Protein AF-A0A964J724-F1 (afdb_monomer_lite)

Foldseek 3Di:
DDDDDDDDDPPDPDPPDDPFQADEQEAAADPFDWDFDDVVLLVVQLVQLVVQCPDDQDPDDPPPPLPPQDPLLVVVQVVQCQRRQAPLQQPCRSNLPDHNNLVVQVCVVDPPQDSVNLSVVVSVQQDRIAGPNGYRNRDPRHGSDDLSNHDPSSNNDDGPRSVVVRVVVPSQGWHKYWYHDDPSTDIDDTRHPPPDDPDDD

Radius of gyration: 20.87 Å; chains: 1; bounding box: 51×65×53 Å

Secondary structure (DSSP, 8-state):
-PPPPP------------S--PEEEEE----PPEEEPPHHHHHHHHHHHHHHHHSPPPP-PPP-------HHHHHHHHHHHHHHT-GGGGG-TTTTT--HHHHHHHHHHSTT--HHHHHHHHHTTS-SEEETTS-TTEETTEE-S-GGGS-HHHHT---HHHHHHHHHT--SS-EEEEESSGGG-EEPPPB-TT---S---

Sequence (201 aa):
MKPRPRRLLPIANNARYGDDDSQPLIVPRNDRALTPITPDRVRRLRKHLIEALRAPRPPQTPERNAALLPDFVAHVAQTACTLCQGWCCKGGGEHAYLDEGTLARLRRAMPGLQARAILRLYLDRVPENGAKGSCIFHGGQGCRLDPSQRSDVCNSYFCGGLGTYITRGDATRPVTIFAGEGPKLRVSPALRPGTRGPHAP

pLDDT: mean 83.71, std 19.43, range [29.89, 98.56]

Structure (mmCIF, N/CA/C/O backbone):
data_AF-A0A964J724-F1
#
_entry.id   AF-A0A964J724-F1
#
loop_
_atom_site.group_PDB
_atom_site.id
_atom_site.type_symbol
_atom_site.label_atom_id
_atom_site.label_alt_id
_atom_site.label_comp_id
_atom_site.label_asym_id
_atom_site.label_entity_id
_atom_site.label_seq_id
_atom_site.pdbx_PDB_ins_code
_atom_site.Cartn_x
_atom_site.Cartn_y
_atom_site.Cartn_z
_atom_site.occupancy
_atom_site.B_iso_or_equiv
_atom_site.auth_seq_id
_atom_site.auth_comp_id
_atom_site.auth_asym_id
_atom_site.auth_atom_id
_atom_site.pdbx_PDB_model_num
ATOM 1 N N . MET A 1 1 ? 23.734 39.856 -34.673 1.00 42.75 1 MET A N 1
ATOM 2 C CA . MET A 1 1 ? 24.199 38.570 -34.101 1.00 42.75 1 MET A CA 1
ATOM 3 C C . MET A 1 1 ? 23.034 37.866 -33.416 1.00 42.75 1 MET A C 1
ATOM 5 O O . MET A 1 1 ? 22.543 38.377 -32.422 1.00 42.75 1 MET A O 1
ATOM 9 N N . LYS A 1 2 ? 22.548 36.744 -33.965 1.00 33.75 2 LYS A N 1
ATOM 10 C CA . LYS A 1 2 ? 21.544 35.869 -33.326 1.00 33.75 2 LYS A CA 1
ATOM 11 C C . LYS A 1 2 ? 22.267 34.634 -32.763 1.00 33.75 2 LYS A C 1
ATOM 13 O O . LYS A 1 2 ? 23.090 34.076 -33.493 1.00 33.75 2 LYS A O 1
ATOM 18 N N . PRO A 1 3 ? 22.017 34.202 -31.514 1.00 35.66 3 PRO A N 1
ATOM 19 C CA . PRO A 1 3 ? 22.686 33.033 -30.956 1.00 35.66 3 PRO A CA 1
ATOM 20 C C . PRO A 1 3 ? 22.123 31.750 -31.585 1.00 35.66 3 PRO A C 1
ATOM 22 O O . PRO A 1 3 ? 20.914 31.603 -31.760 1.00 35.66 3 PRO A O 1
ATOM 25 N N . ARG A 1 4 ? 23.012 30.823 -31.958 1.00 38.03 4 ARG A N 1
ATOM 26 C CA . ARG A 1 4 ? 22.649 29.496 -32.478 1.00 38.03 4 ARG A CA 1
ATOM 27 C C . ARG A 1 4 ? 22.094 28.617 -31.345 1.00 38.03 4 ARG A C 1
ATOM 29 O O . ARG A 1 4 ? 22.664 28.637 -30.253 1.00 38.03 4 ARG A O 1
ATOM 36 N N . PRO A 1 5 ? 21.052 27.801 -31.581 1.00 37.72 5 PRO A N 1
ATOM 37 C CA . PRO A 1 5 ? 20.575 26.851 -30.583 1.00 37.72 5 PRO A CA 1
ATOM 38 C C . PRO A 1 5 ? 21.604 25.731 -30.364 1.00 37.72 5 PRO A C 1
ATOM 40 O O . PRO A 1 5 ? 22.110 25.129 -31.315 1.00 37.72 5 PRO A O 1
ATOM 43 N N . ARG A 1 6 ? 21.912 25.451 -29.091 1.00 41.69 6 ARG A N 1
ATOM 44 C CA . ARG A 1 6 ? 22.702 24.288 -28.660 1.00 41.69 6 ARG A CA 1
ATOM 45 C C . ARG A 1 6 ? 21.980 23.009 -29.095 1.00 41.69 6 ARG A C 1
ATOM 47 O O . ARG A 1 6 ? 20.863 22.755 -28.654 1.00 41.69 6 ARG A O 1
ATOM 54 N N . ARG A 1 7 ? 22.633 22.192 -29.929 1.00 34.88 7 ARG A N 1
ATOM 55 C CA . ARG A 1 7 ? 22.229 20.800 -30.168 1.00 34.88 7 ARG A CA 1
ATOM 56 C C . ARG A 1 7 ? 22.242 20.058 -28.830 1.00 34.88 7 ARG A C 1
ATOM 58 O O . ARG A 1 7 ? 23.300 19.902 -28.226 1.00 34.88 7 ARG A O 1
ATOM 65 N N . LEU A 1 8 ? 21.070 19.618 -28.383 1.00 36.16 8 LEU A N 1
ATOM 66 C CA . LEU A 1 8 ? 20.936 18.591 -27.355 1.00 36.16 8 LEU A CA 1
ATOM 67 C C . LEU A 1 8 ? 21.500 17.291 -27.938 1.00 36.16 8 LEU A C 1
ATOM 69 O O . LEU A 1 8 ? 20.996 16.782 -28.937 1.00 36.16 8 LEU A O 1
ATOM 73 N N . LEU A 1 9 ? 22.589 16.801 -27.350 1.00 32.72 9 LEU A N 1
ATOM 74 C CA . LEU A 1 9 ? 23.102 15.461 -27.613 1.00 32.72 9 LEU A CA 1
ATOM 75 C C . LEU A 1 9 ? 22.103 14.439 -27.044 1.00 32.72 9 LEU A C 1
ATOM 77 O O . LEU A 1 9 ? 21.597 14.656 -25.939 1.00 32.72 9 LEU A O 1
ATOM 81 N N . PRO A 1 10 ? 21.811 13.333 -27.750 1.00 35.41 10 PRO A N 1
ATOM 82 C CA . PRO A 1 10 ? 21.026 12.252 -27.177 1.00 35.41 10 PRO A CA 1
ATOM 83 C C . PRO A 1 10 ? 21.812 11.645 -26.011 1.00 35.41 10 PRO A C 1
ATOM 85 O O . PRO A 1 10 ? 22.973 11.262 -26.160 1.00 35.41 10 PRO A O 1
ATOM 88 N N . ILE A 1 11 ? 21.184 11.591 -24.836 1.00 40.72 11 ILE A N 1
ATOM 89 C CA . ILE A 1 11 ? 21.723 10.905 -23.663 1.00 40.72 11 ILE A CA 1
ATOM 90 C C . ILE A 1 11 ? 21.798 9.422 -24.032 1.00 40.72 11 ILE A C 1
ATOM 92 O O . ILE A 1 11 ? 20.776 8.750 -24.167 1.00 40.72 11 ILE A O 1
ATOM 96 N N . ALA A 1 12 ? 23.013 8.938 -24.275 1.00 36.12 12 ALA A N 1
ATOM 97 C CA . ALA A 1 12 ? 23.279 7.549 -24.593 1.00 36.12 12 ALA A CA 1
ATOM 98 C C . ALA A 1 12 ? 22.930 6.672 -23.379 1.00 36.12 12 ALA A C 1
ATOM 100 O O . ALA A 1 12 ? 23.672 6.606 -22.399 1.00 36.12 12 ALA A O 1
ATOM 101 N N . ASN A 1 13 ? 21.780 6.002 -23.467 1.00 42.00 13 ASN A N 1
ATOM 102 C CA . ASN A 1 13 ? 21.408 4.838 -22.670 1.00 42.00 13 ASN A CA 1
ATOM 103 C C . ASN A 1 13 ? 22.424 3.720 -22.934 1.00 42.00 13 ASN A C 1
ATOM 105 O O . ASN A 1 13 ? 22.251 2.939 -23.859 1.00 42.00 13 ASN A O 1
ATOM 109 N N . ASN A 1 14 ? 23.498 3.657 -22.153 1.00 39.78 14 ASN A N 1
ATOM 110 C CA . ASN A 1 14 ? 24.440 2.539 -22.179 1.00 39.78 14 ASN A CA 1
ATOM 111 C C . ASN A 1 14 ? 24.872 2.191 -20.751 1.00 39.78 14 ASN A C 1
ATOM 113 O O . ASN A 1 14 ? 26.046 2.244 -20.394 1.00 39.78 14 ASN A O 1
ATOM 117 N N . ALA A 1 15 ? 23.902 1.802 -19.924 1.00 41.03 15 ALA A N 1
ATOM 118 C CA . ALA A 1 15 ? 24.174 0.818 -18.888 1.00 41.03 15 ALA A CA 1
ATOM 119 C C . ALA A 1 15 ? 24.036 -0.548 -19.565 1.00 41.03 15 ALA A C 1
ATOM 121 O O . ALA A 1 15 ? 22.932 -0.943 -19.934 1.00 41.03 15 ALA A O 1
ATOM 122 N N . ARG A 1 16 ? 25.166 -1.222 -19.804 1.00 41.94 16 ARG A N 1
ATOM 123 C CA . ARG A 1 16 ? 25.202 -2.605 -20.291 1.00 41.94 16 ARG A CA 1
ATOM 124 C C . ARG A 1 16 ? 24.511 -3.488 -19.250 1.00 41.94 16 ARG A C 1
ATOM 126 O O . ARG A 1 16 ? 25.124 -3.860 -18.253 1.00 41.94 16 ARG A O 1
ATOM 133 N N . TYR A 1 17 ? 23.221 -3.735 -19.454 1.00 48.44 17 TYR A N 1
ATOM 134 C CA . TYR A 1 17 ? 22.472 -4.738 -18.715 1.00 48.44 17 TYR A CA 1
ATOM 135 C C . TYR A 1 17 ? 22.924 -6.112 -19.189 1.00 48.44 17 TYR A C 1
ATOM 137 O O . TYR A 1 17 ? 23.149 -6.308 -20.380 1.00 48.44 17 TYR A O 1
ATOM 145 N N . GLY A 1 18 ? 23.152 -7.001 -18.224 1.00 42.91 18 GLY A N 1
ATOM 146 C CA . GLY A 1 18 ? 23.715 -8.324 -18.440 1.00 42.91 18 GLY A CA 1
ATOM 147 C C . GLY A 1 18 ? 22.960 -9.150 -19.477 1.00 42.91 18 GLY A C 1
ATOM 148 O O . GLY A 1 18 ? 21.804 -8.890 -19.793 1.00 42.91 18 GLY A O 1
ATOM 149 N N . ASP A 1 19 ? 23.685 -10.150 -19.949 1.00 45.50 19 ASP A N 1
ATOM 150 C CA . ASP A 1 19 ? 23.420 -11.180 -20.956 1.00 45.50 19 ASP A CA 1
ATOM 151 C C . ASP A 1 19 ? 22.188 -12.079 -20.669 1.00 45.50 19 ASP A C 1
ATOM 153 O O . ASP A 1 19 ? 22.246 -13.297 -20.800 1.00 45.50 19 ASP A O 1
ATOM 157 N N . ASP A 1 20 ? 21.076 -11.510 -20.195 1.00 59.12 20 ASP A N 1
ATOM 158 C CA . ASP A 1 20 ? 19.860 -12.243 -19.840 1.00 59.12 20 ASP A CA 1
ATOM 159 C C . ASP A 1 20 ? 18.691 -11.769 -20.711 1.00 59.12 20 ASP A C 1
ATOM 161 O O . ASP A 1 20 ? 18.288 -10.606 -20.627 1.00 59.12 20 ASP A O 1
ATOM 165 N N . ASP A 1 21 ? 18.108 -12.683 -21.499 1.00 77.88 21 ASP A N 1
ATOM 166 C CA . ASP A 1 21 ? 16.955 -12.527 -22.420 1.00 77.88 21 ASP A CA 1
ATOM 167 C C . ASP A 1 21 ? 15.635 -12.050 -21.752 1.00 77.88 21 ASP A C 1
ATOM 169 O O . ASP A 1 21 ? 14.526 -12.173 -22.297 1.00 77.88 21 ASP A O 1
ATOM 173 N N . SER A 1 22 ? 15.744 -11.505 -20.542 1.00 85.75 22 SER A N 1
ATOM 174 C CA . SER A 1 22 ? 14.664 -11.010 -19.708 1.00 85.75 22 SER A CA 1
ATOM 175 C C . SER A 1 22 ? 14.013 -9.736 -20.254 1.00 85.75 22 SER A C 1
ATOM 177 O O . SER A 1 22 ? 14.660 -8.782 -20.686 1.00 85.75 22 SER A O 1
ATOM 179 N N . GLN A 1 23 ? 12.686 -9.703 -20.196 1.00 90.81 23 GLN A N 1
ATOM 180 C CA . GLN A 1 23 ? 11.877 -8.542 -20.522 1.00 90.81 23 GLN A CA 1
ATOM 181 C C . GLN A 1 23 ? 12.005 -7.483 -19.410 1.00 90.81 23 GLN A C 1
ATOM 183 O O . GLN A 1 23 ? 11.774 -7.800 -18.238 1.00 90.81 23 GLN A O 1
ATOM 188 N N . PRO A 1 24 ? 12.331 -6.216 -19.731 1.00 93.31 24 PRO A N 1
ATOM 189 C CA . PRO A 1 24 ? 12.381 -5.159 -18.730 1.00 93.31 24 PRO A CA 1
ATOM 190 C C . PRO A 1 24 ? 10.968 -4.712 -18.328 1.00 93.31 24 PRO A C 1
ATOM 192 O O . PRO A 1 24 ? 10.160 -4.321 -19.172 1.00 93.31 24 PRO A O 1
ATOM 195 N N . LEU A 1 25 ? 10.690 -4.694 -17.023 1.00 94.62 25 LEU A N 1
ATOM 196 C CA . LEU A 1 25 ? 9.465 -4.144 -16.441 1.00 94.62 25 LEU A CA 1
ATOM 197 C C . LEU A 1 25 ? 9.789 -2.914 -15.591 1.00 94.62 25 LEU A C 1
ATOM 199 O O . LEU A 1 25 ? 10.324 -3.028 -14.492 1.00 94.62 25 LEU A O 1
ATOM 203 N N . ILE A 1 26 ? 9.425 -1.729 -16.079 1.00 95.50 26 ILE A N 1
ATOM 204 C CA . ILE A 1 26 ? 9.661 -0.464 -15.374 1.00 95.50 26 ILE A CA 1
ATOM 205 C C . ILE A 1 26 ? 8.454 -0.121 -14.500 1.00 95.50 26 ILE A C 1
ATOM 207 O O . ILE A 1 26 ? 7.321 -0.054 -14.980 1.00 95.50 26 ILE A O 1
ATOM 211 N N . VAL A 1 27 ? 8.691 0.132 -13.215 1.00 96.69 27 VAL A N 1
ATOM 212 C CA . VAL A 1 27 ? 7.671 0.534 -12.241 1.00 96.69 27 VAL A CA 1
ATOM 213 C C . VAL A 1 27 ? 8.122 1.758 -11.441 1.00 96.69 27 VAL A C 1
ATOM 215 O O . VAL A 1 27 ? 9.317 2.030 -11.326 1.00 96.69 27 VAL A O 1
ATOM 218 N N . PRO A 1 28 ? 7.194 2.528 -10.849 1.00 96.06 28 PRO A N 1
ATOM 219 C CA . PRO A 1 28 ? 7.569 3.630 -9.975 1.00 96.06 28 PRO A CA 1
ATOM 220 C C . PRO A 1 28 ? 8.323 3.144 -8.735 1.00 96.06 28 PRO A C 1
ATOM 222 O O . PRO A 1 28 ? 8.111 2.029 -8.258 1.00 96.06 28 PRO A O 1
ATOM 225 N N . ARG A 1 29 ? 9.108 4.039 -8.137 1.00 94.38 29 ARG A N 1
ATOM 226 C CA . ARG A 1 29 ? 9.652 3.893 -6.784 1.00 94.38 29 ARG A CA 1
ATOM 227 C C . ARG A 1 29 ? 9.125 5.025 -5.916 1.00 94.38 29 ARG A C 1
ATOM 229 O O . ARG A 1 29 ? 9.112 6.185 -6.323 1.00 94.38 29 ARG A O 1
ATOM 236 N N . ASN A 1 30 ? 8.668 4.698 -4.716 1.00 92.38 30 ASN A N 1
ATOM 237 C CA . ASN A 1 30 ? 8.307 5.698 -3.731 1.00 92.38 30 ASN A CA 1
ATOM 238 C C . ASN A 1 30 ? 9.534 6.089 -2.897 1.00 92.38 30 ASN A C 1
ATOM 240 O O . ASN A 1 30 ? 10.046 5.285 -2.127 1.00 92.38 30 ASN A O 1
ATOM 244 N N . ASP A 1 31 ? 9.941 7.353 -3.015 1.00 91.12 31 ASP A N 1
ATOM 245 C CA . ASP A 1 31 ? 11.071 7.950 -2.284 1.00 91.12 31 ASP A CA 1
ATOM 246 C C . ASP A 1 31 ? 10.645 9.086 -1.347 1.00 91.12 31 ASP A C 1
ATOM 248 O O . ASP A 1 31 ? 11.421 9.992 -1.035 1.00 9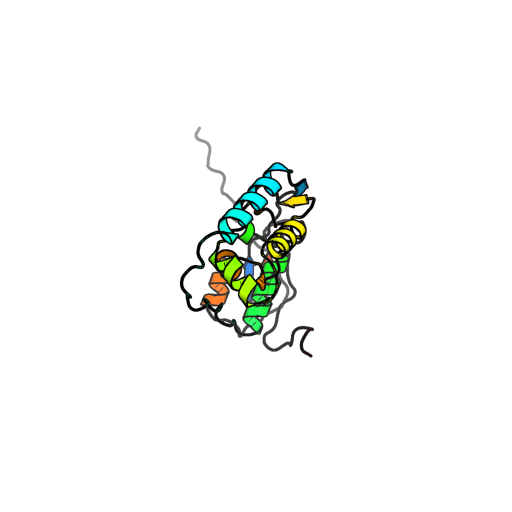1.12 31 ASP A O 1
ATOM 252 N N . ARG A 1 32 ? 9.378 9.080 -0.925 1.00 94.00 32 ARG A N 1
ATOM 253 C CA . ARG A 1 32 ? 8.857 10.093 -0.007 1.00 94.00 32 ARG A CA 1
ATOM 254 C C . ARG A 1 32 ? 9.606 10.029 1.322 1.00 94.00 32 ARG A C 1
ATOM 256 O O . ARG A 1 32 ? 9.793 8.951 1.880 1.00 94.00 32 ARG A O 1
ATOM 263 N N . ALA A 1 33 ? 9.963 11.197 1.851 1.00 95.62 33 ALA A N 1
ATOM 264 C CA . ALA A 1 33 ? 10.547 11.304 3.181 1.00 95.62 33 ALA A CA 1
ATOM 265 C C . ALA A 1 33 ? 9.576 10.773 4.244 1.00 95.62 33 ALA A C 1
ATOM 267 O O . ALA A 1 33 ? 8.363 10.987 4.145 1.00 95.62 33 ALA A O 1
ATOM 268 N N . LEU A 1 34 ? 10.116 10.110 5.264 1.00 97.38 34 LEU A N 1
ATOM 269 C CA . LEU A 1 34 ? 9.350 9.689 6.428 1.00 97.38 34 LEU A CA 1
ATOM 270 C C . LEU A 1 34 ? 9.288 10.831 7.436 1.00 97.38 34 LEU A C 1
ATOM 272 O O . LEU A 1 34 ? 10.298 11.457 7.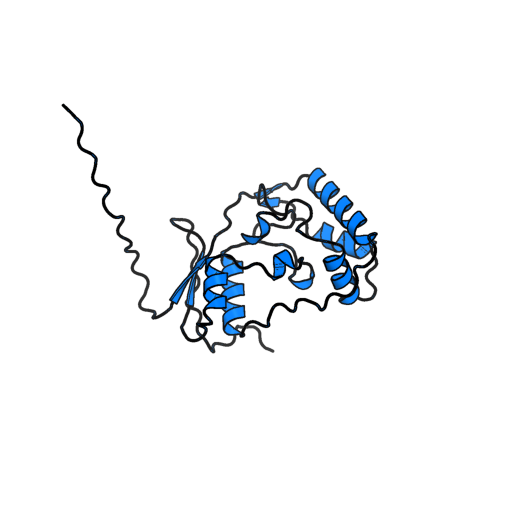745 1.00 97.38 34 LEU A O 1
ATOM 276 N N . THR A 1 35 ? 8.089 11.098 7.933 1.00 97.62 35 THR A N 1
ATOM 277 C CA . THR A 1 35 ? 7.825 12.128 8.938 1.00 97.62 35 THR A CA 1
ATOM 278 C C . THR A 1 35 ? 6.910 11.564 10.017 1.00 97.62 35 THR A C 1
ATOM 280 O O . THR A 1 35 ? 6.048 10.743 9.674 1.00 97.62 35 THR A O 1
ATOM 283 N N . PRO A 1 36 ? 7.018 12.029 11.272 1.00 98.44 36 PRO A N 1
ATOM 284 C CA . PRO A 1 36 ? 6.104 11.622 12.330 1.00 98.44 36 PRO A CA 1
ATOM 285 C C . PRO A 1 36 ? 4.640 11.808 11.917 1.00 98.44 36 PRO A C 1
ATOM 287 O O . PRO A 1 36 ? 4.265 12.842 11.350 1.00 98.44 36 PRO A O 1
ATOM 290 N N . ILE A 1 37 ? 3.799 10.806 12.176 1.00 98.06 37 ILE A N 1
ATOM 291 C CA . ILE A 1 37 ? 2.358 10.937 11.964 1.00 98.06 37 ILE A CA 1
ATOM 292 C C . ILE A 1 37 ? 1.787 11.860 13.037 1.00 98.06 37 ILE A C 1
ATOM 294 O O . ILE A 1 37 ? 1.942 11.629 14.233 1.00 98.06 37 ILE A O 1
ATOM 298 N N . THR A 1 38 ? 1.088 12.912 12.612 1.00 97.88 38 THR A N 1
ATOM 299 C CA . THR A 1 38 ? 0.475 13.838 13.564 1.00 97.88 38 THR A CA 1
ATOM 300 C C . THR A 1 38 ? -0.739 13.197 14.247 1.00 97.88 38 THR A C 1
ATOM 302 O O . THR A 1 38 ? -1.509 12.482 13.589 1.00 97.88 38 THR A O 1
ATOM 305 N N . PRO A 1 39 ? -0.991 13.500 15.535 1.00 98.00 39 PRO A N 1
ATOM 306 C CA . PRO A 1 39 ? -2.179 13.020 16.241 1.00 98.00 39 PRO A CA 1
ATOM 307 C C . PRO A 1 39 ? -3.484 13.343 15.502 1.00 98.00 39 PRO A C 1
ATOM 309 O O . PRO A 1 39 ? -4.423 12.552 15.504 1.00 98.00 39 PRO A O 1
ATOM 312 N N . ASP A 1 40 ? -3.539 14.482 14.816 1.00 98.19 40 ASP A N 1
ATOM 313 C CA . ASP A 1 40 ? -4.693 14.940 14.040 1.00 98.19 40 ASP A CA 1
ATOM 314 C C . ASP A 1 40 ? -5.065 13.985 12.908 1.00 98.19 40 ASP A C 1
ATOM 316 O O . ASP A 1 40 ? -6.249 13.717 12.690 1.00 98.19 40 ASP A O 1
ATOM 320 N N . ARG A 1 41 ? -4.068 13.428 12.210 1.00 97.94 41 ARG A N 1
ATOM 321 C CA . ARG A 1 41 ? -4.306 12.426 11.164 1.00 97.94 41 ARG A CA 1
ATOM 322 C C . ARG A 1 41 ? -4.904 11.154 11.752 1.00 97.94 41 ARG A C 1
ATOM 324 O O . ARG A 1 41 ? -5.860 10.622 11.193 1.00 97.94 41 ARG A O 1
ATOM 331 N N . VAL A 1 42 ? -4.401 10.712 12.907 1.00 98.44 42 VAL A N 1
ATOM 332 C CA . VAL A 1 42 ? -4.934 9.541 13.623 1.00 98.44 42 VAL A CA 1
ATOM 333 C C . VAL A 1 42 ? -6.371 9.790 14.082 1.00 98.44 42 VAL A C 1
ATOM 335 O O . VAL A 1 42 ? -7.225 8.917 13.931 1.00 98.44 42 VAL A O 1
ATOM 338 N N . ARG A 1 43 ? -6.681 10.998 14.577 1.00 98.44 43 ARG A N 1
ATOM 339 C CA . ARG A 1 43 ? -8.057 11.382 14.937 1.00 98.44 43 ARG A CA 1
ATOM 340 C C . ARG A 1 43 ? -8.992 11.358 13.726 1.00 98.44 43 ARG A C 1
ATOM 342 O O . ARG A 1 43 ? -10.101 10.842 13.850 1.00 98.44 43 ARG A O 1
ATOM 349 N N . ARG A 1 44 ? -8.550 11.851 12.561 1.00 98.44 44 ARG A N 1
ATOM 350 C CA . ARG A 1 44 ? -9.330 11.796 11.310 1.00 98.44 44 ARG A CA 1
ATOM 351 C C . ARG A 1 44 ? -9.590 10.363 10.849 1.00 98.44 44 ARG A C 1
ATOM 353 O O . ARG A 1 44 ? -10.739 10.039 10.566 1.00 98.44 44 ARG A O 1
ATOM 360 N N . LEU A 1 45 ? -8.576 9.496 10.872 1.00 98.56 45 LEU A N 1
ATOM 361 C CA . LEU A 1 45 ? -8.751 8.066 10.594 1.00 98.56 45 LEU A CA 1
ATOM 362 C C . LEU A 1 45 ? -9.759 7.431 11.559 1.00 98.56 45 LEU A C 1
ATOM 364 O O . LEU A 1 45 ? -10.682 6.745 11.133 1.00 98.56 45 LEU A O 1
ATOM 368 N N . ARG A 1 46 ? -9.609 7.672 12.867 1.00 98.50 46 ARG A N 1
ATOM 369 C CA . ARG A 1 46 ? -10.512 7.125 13.886 1.00 98.50 46 ARG A CA 1
ATOM 370 C C . ARG A 1 46 ? -11.959 7.547 13.645 1.00 98.50 46 ARG A C 1
ATOM 372 O O . ARG A 1 46 ? -12.846 6.703 13.733 1.00 98.50 46 ARG A O 1
ATOM 379 N N . LYS A 1 47 ? -12.190 8.832 13.361 1.00 98.38 47 LYS A N 1
ATOM 380 C CA . LYS A 1 47 ? -13.518 9.366 13.037 1.00 98.38 47 LYS A CA 1
ATOM 381 C C . LYS A 1 47 ? -14.105 8.645 11.821 1.00 98.38 47 LYS A C 1
ATOM 383 O O . LYS A 1 47 ? -15.190 8.084 11.932 1.00 98.38 47 LYS A O 1
ATOM 388 N N . HIS A 1 48 ? -13.339 8.574 10.733 1.00 98.12 48 HIS A N 1
ATOM 389 C CA . HIS A 1 48 ? -13.732 7.898 9.496 1.00 98.12 48 HIS A CA 1
ATOM 390 C C . HIS A 1 48 ? -14.115 6.429 9.722 1.00 98.12 48 HIS A C 1
ATOM 392 O O . HIS A 1 48 ? -15.172 5.977 9.295 1.00 98.12 48 HIS A O 1
ATOM 398 N N . LEU A 1 49 ? -13.294 5.681 10.466 1.00 97.62 49 LEU A N 1
ATOM 399 C CA . LEU A 1 49 ? -13.577 4.280 10.788 1.00 97.62 49 LEU A CA 1
ATOM 400 C C . LEU A 1 49 ? -14.851 4.126 11.626 1.00 97.62 49 LEU A C 1
ATOM 402 O O . LEU A 1 49 ? -15.618 3.198 11.397 1.00 97.62 49 LEU A O 1
ATOM 406 N N . ILE A 1 50 ? -15.102 5.014 12.593 1.00 97.06 50 ILE A N 1
ATOM 407 C CA . ILE A 1 50 ? -16.337 4.981 13.392 1.00 97.06 50 ILE A CA 1
ATOM 408 C C . ILE A 1 50 ? -17.562 5.217 12.504 1.00 97.06 50 ILE A C 1
ATOM 410 O O . ILE A 1 50 ? -18.558 4.511 12.658 1.00 97.06 50 ILE A O 1
ATOM 414 N N . GLU A 1 51 ? -17.489 6.183 11.590 1.00 96.38 51 GLU A N 1
ATOM 415 C CA . GLU A 1 51 ? -18.563 6.492 10.641 1.00 96.38 51 GLU A CA 1
ATOM 416 C C . GLU A 1 51 ? -18.834 5.294 9.718 1.00 96.38 51 GLU A C 1
ATOM 418 O O . GLU A 1 51 ? -19.957 4.791 9.687 1.00 96.38 51 GLU A O 1
ATOM 423 N N . ALA A 1 52 ? -17.798 4.733 9.090 1.00 94.69 52 ALA A N 1
ATOM 424 C CA . ALA A 1 52 ? -17.921 3.568 8.210 1.00 94.69 52 ALA A CA 1
ATOM 425 C C . ALA A 1 52 ? -18.391 2.291 8.941 1.00 94.69 52 ALA A C 1
ATOM 427 O O . ALA A 1 52 ? -19.117 1.475 8.379 1.00 94.69 52 ALA A O 1
ATOM 428 N N . LEU A 1 53 ? -18.021 2.096 10.215 1.00 92.88 53 LEU A N 1
ATOM 429 C CA . LEU A 1 53 ? -18.479 0.946 11.009 1.00 92.88 53 LEU A CA 1
ATOM 430 C C . LEU A 1 53 ? -19.957 1.033 11.406 1.00 92.88 53 LEU A C 1
ATOM 432 O O . LEU A 1 53 ? -20.530 -0.024 11.701 1.00 92.88 53 LEU A O 1
ATOM 436 N N . ARG A 1 54 ? -20.510 2.254 11.482 1.00 92.62 54 ARG A N 1
ATOM 437 C CA . ARG A 1 54 ? -21.911 2.562 11.822 1.00 92.62 54 ARG A CA 1
ATOM 438 C C . ARG A 1 54 ? -22.819 2.627 10.599 1.00 92.62 54 ARG A C 1
ATOM 440 O O . ARG A 1 54 ? -24.025 2.469 10.760 1.00 92.62 54 ARG A O 1
ATOM 447 N N . ALA A 1 55 ? -22.255 2.883 9.422 1.00 89.38 55 ALA A N 1
ATOM 448 C CA . ALA A 1 55 ? -23.007 2.919 8.182 1.00 89.38 55 ALA A CA 1
ATOM 449 C C . ALA A 1 55 ? -23.772 1.597 7.962 1.00 89.38 55 ALA A C 1
ATOM 451 O O . ALA A 1 55 ? -23.283 0.526 8.356 1.00 89.38 55 ALA A O 1
ATOM 452 N N . PRO A 1 56 ? -24.968 1.652 7.346 1.00 82.00 56 PRO A N 1
ATOM 453 C CA . PRO A 1 56 ? -25.688 0.456 6.942 1.00 82.00 56 PRO A CA 1
ATOM 454 C C . PRO A 1 56 ? -24.781 -0.433 6.102 1.00 82.00 56 PRO A C 1
ATOM 456 O O . PRO A 1 56 ? -24.001 0.048 5.281 1.00 82.00 56 PRO A O 1
ATOM 459 N N . ARG A 1 57 ? -24.878 -1.748 6.304 1.00 76.50 57 ARG A N 1
ATOM 460 C CA . ARG A 1 57 ? -24.099 -2.678 5.494 1.00 76.50 57 ARG A CA 1
ATOM 461 C C . ARG A 1 57 ? -24.561 -2.533 4.038 1.00 76.50 57 ARG A C 1
ATOM 463 O O . ARG A 1 57 ? -25.759 -2.699 3.799 1.00 76.50 57 ARG A O 1
ATOM 470 N N . PRO A 1 58 ? -23.654 -2.258 3.084 1.00 72.50 58 PRO A N 1
ATOM 471 C CA . PRO A 1 58 ? -24.047 -2.200 1.689 1.00 72.50 58 PRO A CA 1
ATOM 472 C C . PRO A 1 58 ? -24.602 -3.566 1.258 1.00 72.50 58 PRO A C 1
ATOM 474 O O . PRO A 1 58 ? -24.187 -4.599 1.810 1.00 72.50 58 PRO A O 1
ATOM 477 N N . PRO A 1 59 ? -25.545 -3.593 0.298 1.00 67.94 59 PRO A N 1
ATOM 478 C CA . PRO A 1 59 ? -25.995 -4.841 -0.300 1.00 67.94 59 PRO A CA 1
ATOM 479 C C . PRO A 1 59 ? -24.787 -5.627 -0.807 1.00 67.94 59 PRO A C 1
ATOM 481 O O . PRO A 1 59 ? -23.767 -5.048 -1.184 1.00 67.94 59 PRO A O 1
ATOM 484 N N . GLN A 1 60 ? -24.892 -6.954 -0.765 1.00 59.25 60 GLN A N 1
ATOM 485 C CA . GLN A 1 60 ? -23.809 -7.836 -1.177 1.00 59.25 60 GLN A CA 1
ATOM 486 C C . GLN A 1 60 ? -23.491 -7.572 -2.649 1.00 59.25 60 GLN A C 1
ATOM 488 O O . GLN A 1 60 ? -24.210 -8.018 -3.539 1.00 59.25 60 GLN A O 1
ATOM 493 N N . THR A 1 61 ? -22.418 -6.838 -2.916 1.00 56.41 61 THR A N 1
ATOM 494 C CA . THR A 1 61 ? -21.759 -6.928 -4.207 1.00 56.41 61 THR A CA 1
ATOM 495 C C . THR A 1 61 ? -20.979 -8.238 -4.198 1.00 56.41 61 THR A C 1
ATOM 497 O O . THR A 1 61 ? -20.312 -8.529 -3.195 1.00 56.41 61 THR A O 1
ATOM 500 N N . PRO A 1 62 ? -21.071 -9.061 -5.262 1.00 53.72 62 PRO A N 1
ATOM 501 C CA . PRO A 1 62 ? -20.127 -10.149 -5.453 1.00 53.72 62 PRO A CA 1
ATOM 502 C C . PRO A 1 62 ? -18.743 -9.562 -5.231 1.00 53.72 62 PRO A C 1
ATOM 504 O O . PRO A 1 62 ? -18.441 -8.502 -5.795 1.00 53.72 62 PRO A O 1
ATOM 507 N N . GLU A 1 63 ? -17.951 -10.180 -4.353 1.00 54.03 63 GLU A N 1
ATOM 508 C CA . GLU A 1 63 ? -16.577 -9.743 -4.159 1.00 54.03 63 GLU A CA 1
ATOM 509 C C . GLU A 1 63 ? -15.979 -9.633 -5.559 1.00 54.03 63 GLU A C 1
ATOM 511 O O . GLU A 1 63 ? -16.055 -10.583 -6.346 1.00 54.03 63 GLU A O 1
ATOM 516 N N . ARG A 1 64 ? -15.486 -8.439 -5.927 1.00 52.22 64 ARG A N 1
ATOM 517 C CA . ARG A 1 64 ? -14.613 -8.323 -7.090 1.00 52.22 64 ARG A CA 1
ATOM 518 C C . ARG A 1 64 ? -13.391 -9.128 -6.699 1.00 52.22 64 ARG A C 1
ATOM 520 O O . ARG A 1 64 ? -12.450 -8.589 -6.125 1.00 52.22 64 ARG A O 1
ATOM 527 N N . ASN A 1 65 ? -13.468 -10.435 -6.931 1.00 46.44 65 ASN A N 1
ATOM 528 C CA . ASN A 1 65 ? -12.343 -11.330 -6.866 1.00 46.44 65 ASN A CA 1
ATOM 529 C C . ASN A 1 65 ? -11.303 -10.638 -7.727 1.00 46.44 65 ASN A C 1
ATOM 531 O O . ASN A 1 65 ? -11.530 -10.435 -8.924 1.00 46.44 65 ASN A O 1
ATOM 535 N N . ALA A 1 66 ? -10.221 -10.176 -7.097 1.00 54.84 66 ALA A N 1
ATOM 536 C CA . ALA A 1 66 ? -9.033 -9.836 -7.847 1.00 54.84 66 ALA A CA 1
ATOM 537 C C . ALA A 1 66 ? -8.809 -11.053 -8.738 1.00 54.84 66 ALA A C 1
ATOM 539 O O . ALA A 1 66 ? -8.698 -12.163 -8.212 1.00 54.84 66 ALA A O 1
ATOM 540 N N . ALA A 1 67 ? -8.926 -10.868 -10.057 1.00 55.62 67 ALA A N 1
ATOM 541 C CA . ALA A 1 67 ? -8.772 -11.966 -10.994 1.00 55.62 67 ALA A CA 1
ATOM 542 C C . ALA A 1 67 ? -7.510 -12.715 -10.574 1.00 55.62 67 ALA A C 1
ATOM 544 O O . ALA A 1 67 ? -6.476 -12.069 -10.370 1.00 55.62 67 ALA A O 1
ATOM 545 N N . LEU A 1 68 ? -7.633 -14.022 -10.324 1.00 68.88 68 LEU A N 1
ATOM 546 C CA . LEU A 1 68 ? -6.499 -14.823 -9.888 1.00 68.88 68 LEU A CA 1
ATOM 547 C C . LEU A 1 68 ? -5.432 -14.667 -10.966 1.00 68.88 68 LEU A C 1
ATOM 549 O O . LEU A 1 68 ? -5.599 -15.128 -12.095 1.00 68.88 68 LEU A O 1
ATOM 553 N N . LEU A 1 69 ? -4.389 -13.909 -10.639 1.00 78.00 69 LEU A N 1
ATOM 554 C CA . LEU A 1 69 ? -3.262 -13.744 -11.532 1.00 78.00 69 LEU A CA 1
ATOM 555 C C . LEU A 1 69 ? -2.587 -15.111 -11.636 1.00 78.00 69 LEU A C 1
ATOM 557 O O . LEU A 1 69 ? -2.446 -15.777 -10.608 1.00 78.00 69 LEU A O 1
ATOM 561 N N . PRO A 1 70 ? -2.133 -15.520 -12.831 1.00 86.94 70 PRO A N 1
ATOM 562 C CA . PRO A 1 70 ? -1.263 -16.682 -12.943 1.00 86.94 70 PRO A CA 1
ATOM 563 C C . PRO A 1 70 ? -0.089 -16.556 -11.964 1.00 86.94 70 PRO A C 1
ATOM 565 O O . PRO A 1 70 ? 0.445 -15.456 -11.810 1.00 86.94 70 PRO A O 1
ATOM 568 N N . ASP A 1 71 ? 0.336 -17.654 -11.336 1.00 87.56 71 ASP A N 1
ATOM 569 C CA . ASP A 1 71 ? 1.316 -17.642 -10.235 1.00 87.56 71 ASP A CA 1
ATOM 570 C C . ASP A 1 71 ? 2.566 -16.805 -10.538 1.00 87.56 71 ASP A C 1
ATOM 572 O O . ASP A 1 71 ? 3.006 -15.992 -9.723 1.00 87.56 71 ASP A O 1
ATOM 576 N N . PHE A 1 72 ? 3.114 -16.940 -11.750 1.00 89.94 72 PHE A N 1
ATOM 577 C CA . PHE A 1 72 ? 4.274 -16.156 -12.170 1.00 89.94 72 PHE A CA 1
ATOM 578 C C . PHE A 1 72 ? 3.964 -14.654 -12.275 1.00 89.94 72 PHE A C 1
ATOM 580 O O . PHE A 1 72 ? 4.741 -13.821 -11.810 1.00 89.94 72 PHE A O 1
ATOM 587 N N . VAL A 1 73 ? 2.802 -14.285 -12.818 1.00 91.19 73 VAL A N 1
ATOM 588 C CA . VAL A 1 73 ? 2.352 -12.887 -12.902 1.00 91.19 73 VAL A CA 1
ATOM 589 C C . VAL A 1 73 ? 2.123 -12.310 -11.503 1.00 91.19 73 VAL A C 1
ATOM 591 O O . VAL A 1 73 ? 2.516 -11.172 -11.241 1.00 91.19 73 VAL A O 1
ATOM 594 N N . ALA A 1 74 ? 1.555 -13.096 -10.584 1.00 89.56 74 ALA A N 1
ATOM 595 C CA . ALA A 1 74 ? 1.392 -12.714 -9.185 1.00 89.56 74 ALA A CA 1
ATOM 596 C C . ALA A 1 74 ? 2.750 -12.470 -8.505 1.00 89.56 74 ALA A C 1
ATOM 598 O O . ALA A 1 74 ? 2.926 -11.461 -7.819 1.00 89.56 74 ALA A O 1
ATOM 599 N N . HIS A 1 75 ? 3.735 -13.339 -8.749 1.00 91.62 75 HIS A N 1
ATOM 600 C CA . HIS A 1 75 ? 5.089 -13.192 -8.218 1.00 91.62 75 HIS A CA 1
ATOM 601 C C . HIS A 1 75 ? 5.815 -11.951 -8.765 1.00 91.62 75 HIS A C 1
ATOM 603 O O . HIS A 1 75 ? 6.433 -11.201 -8.001 1.00 91.62 75 HIS A O 1
ATOM 609 N N . VAL A 1 76 ? 5.689 -11.675 -10.069 1.00 94.00 76 VAL A N 1
ATOM 610 C CA . VAL A 1 76 ? 6.209 -10.446 -10.690 1.00 94.00 76 VAL A CA 1
ATOM 611 C C . VAL A 1 76 ? 5.542 -9.214 -10.072 1.00 94.00 76 VAL A C 1
ATOM 613 O O . VAL A 1 76 ? 6.232 -8.275 -9.672 1.00 94.00 76 VAL A O 1
ATOM 616 N N . ALA A 1 77 ? 4.214 -9.226 -9.919 1.00 93.06 77 ALA A N 1
ATOM 617 C CA . ALA A 1 77 ? 3.469 -8.130 -9.307 1.00 93.06 77 ALA A CA 1
ATOM 618 C C . ALA A 1 77 ? 3.889 -7.886 -7.849 1.00 93.06 77 ALA A C 1
ATOM 620 O O . ALA A 1 77 ? 4.097 -6.735 -7.453 1.00 93.06 77 ALA A O 1
ATOM 621 N N . GLN A 1 78 ? 4.070 -8.951 -7.064 1.00 92.38 78 GLN A N 1
ATOM 622 C CA . GLN A 1 78 ? 4.533 -8.868 -5.682 1.00 92.38 78 GLN A CA 1
ATOM 623 C C . GLN A 1 78 ? 5.946 -8.280 -5.606 1.00 92.38 78 GLN A C 1
ATOM 625 O O . GLN A 1 78 ? 6.168 -7.324 -4.861 1.00 92.38 78 GLN A O 1
ATOM 630 N N . THR A 1 79 ? 6.884 -8.793 -6.406 1.00 95.25 79 THR A N 1
ATOM 631 C CA . THR A 1 79 ? 8.271 -8.304 -6.433 1.00 95.25 79 THR A CA 1
ATOM 632 C C . THR A 1 79 ? 8.330 -6.837 -6.855 1.00 95.25 79 THR A C 1
ATOM 634 O O . THR A 1 79 ? 9.005 -6.028 -6.213 1.00 95.25 79 THR A O 1
ATOM 637 N N . ALA A 1 80 ? 7.546 -6.453 -7.865 1.00 95.50 80 ALA A N 1
ATOM 638 C CA . ALA A 1 80 ? 7.441 -5.069 -8.309 1.00 95.50 80 ALA A CA 1
ATOM 639 C C . ALA A 1 80 ? 6.891 -4.151 -7.212 1.00 95.50 80 ALA A C 1
ATOM 641 O O . ALA A 1 80 ? 7.445 -3.078 -6.968 1.00 95.50 80 ALA A O 1
ATOM 642 N N . CYS A 1 81 ? 5.838 -4.571 -6.506 1.00 94.12 81 CYS A N 1
ATOM 643 C CA . CYS A 1 81 ? 5.278 -3.808 -5.391 1.00 94.12 81 CYS A CA 1
ATOM 644 C C . CYS A 1 81 ? 6.275 -3.643 -4.235 1.00 94.12 81 CYS A C 1
ATOM 646 O O . CYS A 1 81 ? 6.361 -2.554 -3.660 1.00 94.12 81 CYS A O 1
ATOM 648 N N . THR A 1 82 ? 7.050 -4.686 -3.926 1.00 94.12 82 THR A N 1
ATOM 649 C CA . THR A 1 82 ? 8.094 -4.658 -2.891 1.00 94.12 82 THR A CA 1
ATOM 650 C C . THR A 1 82 ? 9.195 -3.658 -3.233 1.00 94.12 82 THR A C 1
ATOM 652 O O . THR A 1 82 ? 9.547 -2.829 -2.395 1.00 94.12 82 THR A O 1
ATOM 655 N N . LEU A 1 83 ? 9.694 -3.657 -4.474 1.00 95.69 83 LEU A N 1
ATOM 656 C CA . LEU A 1 83 ? 10.705 -2.689 -4.918 1.00 95.69 83 LEU A CA 1
ATOM 657 C C . LEU A 1 83 ? 10.158 -1.257 -4.977 1.00 95.69 83 LEU A C 1
ATOM 659 O O . LEU A 1 83 ? 10.861 -0.300 -4.635 1.00 95.69 83 LEU A O 1
ATOM 663 N N . CYS A 1 84 ? 8.894 -1.120 -5.382 1.00 95.44 84 CYS A N 1
ATOM 664 C CA . CYS A 1 84 ? 8.179 0.145 -5.486 1.00 95.44 84 CYS A CA 1
ATOM 665 C C . CYS A 1 84 ? 7.957 0.818 -4.122 1.00 95.44 84 CYS A C 1
ATOM 667 O O . CYS A 1 84 ? 8.010 2.045 -4.033 1.00 95.44 84 CYS A O 1
ATOM 669 N N . GLN A 1 85 ? 7.717 0.033 -3.066 1.00 94.62 85 GLN A N 1
ATOM 670 C CA . GLN A 1 85 ? 7.421 0.505 -1.707 1.00 94.62 85 GLN A CA 1
ATOM 671 C C . GLN A 1 85 ? 6.222 1.470 -1.628 1.00 94.62 85 GLN A C 1
ATOM 673 O O . GLN A 1 85 ? 6.282 2.493 -0.958 1.00 94.62 85 GLN A O 1
ATOM 678 N N . GLY A 1 86 ? 5.100 1.151 -2.283 1.00 93.50 86 GLY A N 1
ATOM 679 C CA . GLY A 1 86 ? 3.815 1.800 -1.971 1.00 93.50 86 GLY A CA 1
ATOM 680 C C . GLY A 1 86 ? 3.447 3.037 -2.797 1.00 93.50 86 GLY A C 1
ATOM 681 O O . GLY A 1 86 ? 2.799 3.950 -2.286 1.00 93.50 86 GLY A O 1
ATOM 682 N N . TRP A 1 87 ? 3.777 3.085 -4.092 1.00 94.69 87 TRP A N 1
ATOM 683 C CA . TRP A 1 87 ? 3.298 4.160 -4.981 1.00 94.69 87 TRP A CA 1
ATOM 684 C C . TRP A 1 87 ? 1.764 4.296 -5.019 1.00 94.69 87 TRP A C 1
ATOM 686 O O . TRP A 1 87 ? 1.244 5.409 -5.132 1.00 94.69 87 TRP A O 1
ATOM 696 N N . CYS A 1 88 ? 1.036 3.186 -4.854 1.00 94.31 88 CYS A N 1
ATOM 697 C CA . CYS A 1 88 ? -0.428 3.151 -4.772 1.00 94.31 88 CYS A CA 1
ATOM 698 C C . CYS A 1 88 ? -0.995 3.990 -3.613 1.00 94.31 88 CYS A C 1
ATOM 700 O O . CYS A 1 88 ? -2.103 4.511 -3.700 1.00 94.31 88 CYS A O 1
ATOM 702 N N . CYS A 1 89 ? -0.217 4.203 -2.548 1.00 96.12 89 CYS A N 1
ATOM 703 C CA . CYS A 1 89 ? -0.644 4.944 -1.366 1.00 96.12 89 CYS A CA 1
ATOM 704 C C . CYS A 1 89 ? -0.777 6.460 -1.595 1.00 96.12 89 CYS A C 1
ATOM 706 O O . CYS A 1 89 ? -1.263 7.161 -0.704 1.00 96.12 89 CYS A O 1
ATOM 708 N N . LYS A 1 90 ? -0.357 6.984 -2.757 1.00 93.3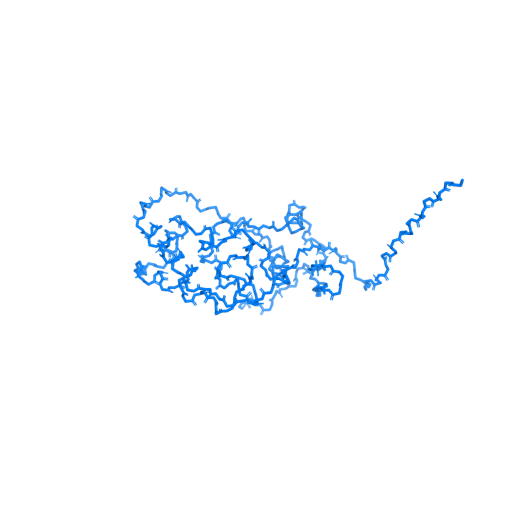1 90 LYS A N 1
ATOM 709 C CA . LYS A 1 90 ? -0.258 8.429 -3.024 1.00 93.31 90 LYS A CA 1
ATOM 710 C C . LYS A 1 90 ? -1.555 9.219 -2.825 1.00 93.31 90 LYS A C 1
ATOM 712 O O . LYS A 1 90 ? -1.473 10.392 -2.493 1.00 93.31 90 LYS A O 1
ATOM 717 N N . GLY A 1 91 ? -2.723 8.606 -3.021 1.00 92.19 91 GLY A N 1
ATOM 718 C CA . GLY A 1 91 ? -4.018 9.288 -2.895 1.00 92.19 91 GLY A CA 1
ATOM 719 C C . GLY A 1 91 ? -4.861 8.836 -1.702 1.00 92.19 91 GLY A C 1
ATOM 720 O O . GLY A 1 91 ? -6.007 9.248 -1.593 1.00 92.19 91 GLY A O 1
ATOM 721 N N . GLY A 1 92 ? -4.330 7.978 -0.824 1.00 95.00 92 GLY A N 1
ATOM 722 C CA . GLY A 1 92 ? -5.133 7.361 0.236 1.00 95.00 92 GLY A CA 1
ATOM 723 C C . GLY A 1 92 ? -5.430 8.265 1.435 1.00 95.00 92 GLY A C 1
ATOM 724 O O . GLY A 1 92 ? -6.256 7.895 2.259 1.00 95.00 92 GLY A O 1
ATOM 725 N N . GLY A 1 93 ? -4.749 9.406 1.582 1.00 96.62 93 GLY A N 1
ATOM 726 C CA . GLY A 1 93 ? -5.009 10.365 2.666 1.00 96.62 93 GLY A CA 1
ATOM 727 C C . GLY A 1 93 ? -5.090 9.728 4.061 1.00 96.62 93 GLY A C 1
ATOM 728 O O . GLY A 1 93 ? -4.306 8.846 4.415 1.00 96.62 93 GLY A O 1
ATOM 729 N N . GLU A 1 94 ? -6.033 10.177 4.879 1.00 95.38 94 GLU A N 1
ATOM 730 C CA . GLU A 1 94 ? -6.269 9.674 6.237 1.00 95.38 94 GLU A CA 1
ATOM 731 C C . GLU A 1 94 ? -7.252 8.506 6.319 1.00 95.38 94 GLU A C 1
ATOM 733 O O . GLU A 1 94 ? -7.372 7.905 7.379 1.00 95.38 94 GLU A O 1
ATOM 738 N N . HIS A 1 95 ? -7.933 8.166 5.228 1.00 95.56 95 HIS A N 1
ATOM 739 C CA . HIS A 1 95 ? -8.962 7.122 5.214 1.00 95.56 95 HIS A CA 1
ATOM 740 C C . HIS A 1 95 ? -8.531 5.859 4.457 1.00 95.56 95 HIS A C 1
ATOM 742 O O . HIS A 1 95 ? -9.195 4.838 4.553 1.00 95.56 95 HIS A O 1
ATOM 748 N N . ALA A 1 96 ? -7.424 5.902 3.710 1.00 97.00 96 ALA A N 1
ATOM 749 C CA . ALA A 1 96 ? -6.852 4.790 2.943 1.00 97.00 96 ALA A CA 1
ATOM 750 C C . ALA A 1 96 ? -7.825 4.107 1.964 1.00 97.00 96 ALA A C 1
ATOM 752 O O . ALA A 1 96 ? -7.705 2.914 1.680 1.00 97.00 96 ALA A O 1
ATOM 753 N N . TYR A 1 97 ? -8.795 4.875 1.460 1.00 96.50 97 TYR A N 1
ATOM 754 C CA . TYR A 1 97 ? -9.945 4.373 0.697 1.00 96.50 97 TYR A CA 1
ATOM 755 C C . TYR A 1 97 ? -10.757 3.288 1.426 1.00 96.50 97 TYR A C 1
ATOM 757 O O . TYR A 1 97 ? -11.481 2.543 0.779 1.00 96.50 97 TYR A O 1
ATOM 765 N N . LEU A 1 98 ? -10.605 3.152 2.745 1.00 96.19 98 LEU A N 1
ATOM 766 C CA . LEU A 1 98 ? -11.436 2.259 3.540 1.00 96.19 98 LEU A CA 1
ATOM 767 C C . LEU A 1 98 ? -12.856 2.811 3.534 1.00 96.19 98 LEU A C 1
ATOM 769 O O . LEU A 1 98 ? -13.054 4.010 3.704 1.00 96.19 98 LEU A O 1
ATOM 773 N N . ASP A 1 99 ? -13.826 1.937 3.370 1.00 93.56 99 ASP A N 1
ATOM 774 C CA . ASP A 1 99 ? -15.247 2.253 3.345 1.00 93.56 99 ASP A CA 1
ATOM 775 C C . ASP A 1 99 ? -16.029 1.168 4.098 1.00 93.56 99 ASP A C 1
ATOM 777 O O . ASP A 1 99 ? -15.472 0.182 4.599 1.00 93.56 99 ASP A O 1
ATOM 781 N N . GLU A 1 100 ? -17.338 1.349 4.208 1.00 93.19 100 GLU A N 1
ATOM 782 C CA . GLU A 1 100 ? -18.244 0.392 4.832 1.00 93.19 100 GLU A CA 1
ATOM 783 C C . GLU A 1 100 ? -18.174 -0.995 4.174 1.00 93.19 100 GLU A C 1
ATOM 785 O O . GLU A 1 100 ? -18.273 -2.006 4.875 1.00 93.19 100 GLU A O 1
ATOM 790 N N . GLY A 1 101 ? -17.928 -1.066 2.860 1.00 90.50 101 GLY A N 1
ATOM 791 C CA . GLY A 1 101 ? -17.753 -2.316 2.117 1.00 90.50 101 GLY A CA 1
ATOM 792 C C . GLY A 1 101 ? -16.512 -3.087 2.567 1.00 90.50 101 GLY A C 1
ATOM 793 O O . GLY A 1 101 ? -16.595 -4.275 2.898 1.00 90.50 101 GLY A O 1
ATOM 794 N N . THR A 1 102 ? -15.381 -2.391 2.683 1.00 92.00 102 THR A N 1
ATOM 795 C CA . THR A 1 102 ? -14.110 -2.933 3.177 1.00 92.00 102 THR A CA 1
ATOM 796 C C . THR A 1 102 ? -14.269 -3.483 4.594 1.00 92.00 102 THR A C 1
ATOM 798 O O . THR A 1 102 ? -13.876 -4.615 4.888 1.00 92.00 102 THR A O 1
ATOM 801 N N . LEU A 1 103 ? -14.903 -2.716 5.484 1.00 92.38 103 LEU A N 1
ATOM 802 C CA . LEU A 1 103 ? -15.097 -3.122 6.878 1.00 92.38 103 LEU A CA 1
ATOM 803 C C . LEU A 1 103 ? -16.132 -4.245 7.021 1.00 92.38 103 LEU A C 1
ATOM 805 O O . LEU A 1 103 ? -16.002 -5.102 7.899 1.00 92.38 103 LEU A O 1
ATOM 809 N N . ALA A 1 104 ? -17.150 -4.281 6.157 1.00 89.38 104 ALA A N 1
ATOM 810 C CA . ALA A 1 104 ? -18.095 -5.388 6.090 1.00 89.38 104 ALA A CA 1
ATOM 811 C C . ALA A 1 104 ? -17.410 -6.687 5.644 1.00 89.38 104 ALA A C 1
ATOM 813 O O . ALA A 1 104 ? -17.661 -7.724 6.259 1.00 89.38 104 ALA A O 1
ATOM 814 N N . ARG A 1 105 ? -16.514 -6.639 4.646 1.00 88.19 105 ARG A N 1
ATOM 815 C CA . ARG A 1 105 ? -15.693 -7.794 4.247 1.00 88.19 105 ARG A CA 1
ATOM 816 C C . ARG A 1 105 ? -14.834 -8.288 5.403 1.00 88.19 105 ARG A C 1
ATOM 818 O O . ARG A 1 105 ? -14.859 -9.476 5.712 1.00 88.19 105 ARG A O 1
ATOM 825 N N . LEU A 1 106 ? -14.143 -7.382 6.090 1.00 88.81 106 LEU A N 1
ATOM 826 C CA . LEU A 1 106 ? -13.283 -7.745 7.215 1.00 88.81 106 LEU A CA 1
ATOM 827 C C . LEU A 1 106 ? -14.064 -8.444 8.345 1.00 88.81 106 LEU A C 1
ATOM 829 O O . LEU A 1 106 ? -13.601 -9.441 8.893 1.00 88.81 106 LEU A O 1
ATOM 833 N N . ARG A 1 107 ? -15.281 -7.969 8.651 1.00 88.06 107 ARG A N 1
ATOM 834 C CA . ARG A 1 107 ? -16.193 -8.603 9.626 1.00 88.06 107 ARG A CA 1
ATOM 835 C C . ARG A 1 107 ? -16.625 -10.012 9.220 1.00 88.06 107 ARG A C 1
ATOM 837 O O . ARG A 1 107 ? -16.820 -10.846 10.096 1.00 88.06 107 ARG A O 1
ATOM 844 N N . ARG A 1 108 ? -16.806 -10.270 7.920 1.00 87.12 108 ARG A N 1
ATOM 845 C CA . ARG A 1 108 ? -17.145 -11.611 7.413 1.00 87.12 108 ARG A CA 1
ATOM 846 C C . ARG A 1 108 ? -15.953 -12.559 7.500 1.00 87.12 108 ARG A C 1
ATOM 848 O O . ARG A 1 108 ? -16.127 -13.696 7.912 1.00 87.12 108 ARG A O 1
ATOM 855 N N . ALA A 1 109 ? -14.763 -12.075 7.149 1.00 86.25 109 ALA A N 1
ATOM 856 C CA . ALA A 1 109 ? -13.534 -12.864 7.191 1.00 86.25 109 ALA A CA 1
ATOM 857 C C . ALA A 1 109 ? -13.085 -13.206 8.623 1.00 86.25 109 ALA A C 1
ATOM 859 O O . ALA A 1 109 ? -12.391 -14.196 8.827 1.00 86.25 109 ALA A O 1
ATOM 860 N N . MET A 1 110 ? -13.485 -12.406 9.618 1.00 86.12 110 MET A N 1
ATOM 861 C CA . MET A 1 110 ? -13.202 -12.652 11.036 1.00 86.12 110 MET A CA 1
ATOM 862 C C . MET A 1 110 ? -14.492 -12.608 11.874 1.00 86.12 110 MET A C 1
ATOM 864 O O . MET A 1 110 ? -14.734 -11.621 12.587 1.00 86.12 110 MET A O 1
ATOM 868 N N . PRO A 1 111 ? -15.334 -13.659 11.803 1.00 77.56 111 PRO A N 1
ATOM 869 C CA . PRO A 1 111 ? -16.547 -13.753 12.607 1.00 77.56 111 PRO A CA 1
ATOM 870 C C . PRO A 1 111 ? -16.189 -13.689 14.097 1.00 77.56 111 PRO A C 1
ATOM 872 O O . PRO A 1 111 ? -15.392 -14.481 14.587 1.00 77.56 111 PRO A O 1
ATOM 875 N N . GLY A 1 112 ? -16.742 -12.712 14.818 1.00 80.31 112 GLY A N 1
ATOM 876 C CA . GLY A 1 112 ? -16.473 -12.497 16.247 1.00 80.31 112 GLY A CA 1
ATOM 877 C C . GLY A 1 112 ? -15.653 -11.243 16.567 1.00 80.31 112 GLY A C 1
ATOM 878 O O . GLY A 1 112 ? -15.659 -10.795 17.716 1.00 80.31 112 GLY A O 1
ATOM 879 N N . LEU A 1 113 ? -15.021 -10.599 15.575 1.00 85.88 113 LEU A N 1
ATOM 880 C CA . LEU A 1 113 ? -14.364 -9.312 15.812 1.00 85.88 113 LEU A CA 1
ATOM 881 C C . LEU A 1 113 ? -15.402 -8.198 16.016 1.00 85.88 113 LEU A C 1
ATOM 883 O O . LEU A 1 113 ? -16.118 -7.790 15.098 1.00 85.88 113 LEU A O 1
ATOM 887 N N . GLN A 1 114 ? -15.463 -7.660 17.232 1.00 89.12 114 GLN A N 1
ATOM 888 C CA . GLN A 1 114 ? -16.336 -6.530 17.544 1.00 89.12 114 GLN A CA 1
ATOM 889 C C . GLN A 1 114 ? -15.856 -5.239 16.861 1.00 89.12 114 GLN A C 1
ATOM 891 O O . GLN A 1 114 ? -14.671 -5.057 16.584 1.00 89.12 114 GLN A O 1
ATOM 896 N N . ALA A 1 115 ? -16.763 -4.274 16.671 1.00 90.06 115 ALA A N 1
ATOM 897 C CA . ALA A 1 115 ? -16.451 -2.983 16.043 1.00 90.06 115 ALA A CA 1
ATOM 898 C C . ALA A 1 115 ? -15.259 -2.256 16.705 1.00 90.06 115 ALA A C 1
ATOM 900 O O . ALA A 1 115 ? -14.409 -1.696 16.016 1.00 90.06 115 ALA A O 1
ATOM 901 N N . ARG A 1 116 ? -15.157 -2.313 18.043 1.00 92.75 116 ARG A N 1
ATOM 902 C CA . ARG A 1 116 ? -14.024 -1.742 18.795 1.00 92.75 116 ARG A CA 1
ATOM 903 C C . ARG A 1 116 ? -12.699 -2.443 18.482 1.00 92.75 116 ARG A C 1
ATOM 905 O O . ARG A 1 116 ?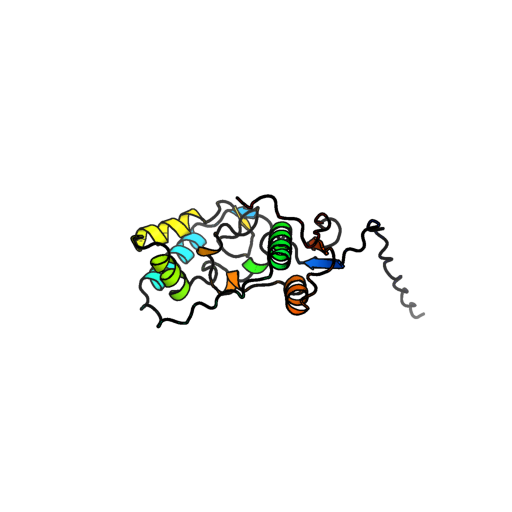 -11.676 -1.771 18.386 1.00 92.75 116 ARG A O 1
ATOM 912 N N . ALA A 1 117 ? -12.720 -3.763 18.303 1.00 94.12 117 ALA A N 1
ATOM 913 C CA . ALA A 1 117 ? -11.536 -4.538 17.947 1.00 94.12 117 ALA A CA 1
ATOM 914 C C . ALA A 1 117 ? -11.071 -4.224 16.517 1.00 94.12 117 ALA A C 1
ATOM 916 O O . ALA A 1 117 ? -9.877 -4.060 16.297 1.00 94.12 117 ALA A O 1
ATOM 917 N N . ILE A 1 118 ? -12.000 -4.034 15.572 1.00 93.69 118 ILE A N 1
ATOM 918 C CA . ILE A 1 118 ? -11.674 -3.600 14.201 1.00 93.69 118 ILE A CA 1
ATOM 919 C C . ILE A 1 118 ? -11.034 -2.213 14.202 1.00 93.69 118 ILE A C 1
ATOM 921 O O . ILE A 1 118 ? -10.024 -1.994 13.537 1.00 93.69 118 ILE A O 1
ATOM 925 N N . LEU A 1 119 ? -11.596 -1.277 14.972 1.00 96.06 119 LEU A N 1
ATOM 926 C CA . LEU A 1 119 ? -11.021 0.057 15.108 1.00 96.06 119 LEU A CA 1
ATOM 927 C C . LEU A 1 119 ? -9.575 -0.018 15.615 1.00 96.06 119 LEU A C 1
ATOM 929 O O . LEU A 1 119 ? -8.690 0.595 15.024 1.00 96.06 119 LEU A O 1
ATOM 933 N N . ARG A 1 120 ? -9.337 -0.788 16.684 1.00 96.50 120 ARG A N 1
ATOM 934 C CA . ARG A 1 120 ? -7.995 -0.990 17.242 1.00 96.50 120 ARG A CA 1
ATOM 935 C C . ARG A 1 120 ? -7.048 -1.622 16.223 1.00 96.50 120 ARG A C 1
ATOM 937 O O . ARG A 1 120 ? -5.958 -1.103 16.032 1.00 96.50 120 ARG A O 1
ATOM 944 N N . LEU A 1 121 ? -7.498 -2.657 15.515 1.00 95.50 121 LEU A N 1
ATOM 945 C CA . LEU A 1 121 ? -6.720 -3.332 14.478 1.00 95.50 121 LEU A CA 1
ATOM 946 C C . LEU A 1 121 ? -6.187 -2.350 13.431 1.00 95.50 121 LEU A C 1
ATOM 948 O O . LEU A 1 121 ? -5.017 -2.438 13.083 1.00 95.50 121 LEU A O 1
ATOM 952 N N . TYR A 1 122 ? -6.996 -1.400 12.955 1.00 97.81 122 TYR A N 1
ATOM 953 C CA . TYR A 1 122 ? -6.506 -0.389 12.015 1.00 97.81 122 TYR A CA 1
ATOM 954 C C . TYR A 1 122 ? -5.603 0.647 12.685 1.00 97.81 122 TYR A C 1
ATOM 956 O O . TYR A 1 122 ? -4.561 0.980 12.129 1.00 97.81 122 TYR A O 1
ATOM 964 N N . LEU A 1 123 ? -5.963 1.158 13.866 1.00 98.06 123 LEU A N 1
ATOM 965 C CA . LEU A 1 123 ? -5.146 2.163 14.556 1.00 98.06 123 LEU A CA 1
ATOM 966 C C . LEU A 1 123 ? -3.737 1.641 14.879 1.00 98.06 123 LEU A C 1
ATOM 968 O O . LEU A 1 123 ? -2.772 2.372 14.677 1.00 98.06 123 LEU A O 1
ATOM 972 N N . ASP A 1 124 ? -3.610 0.367 15.252 1.00 97.69 124 ASP A N 1
ATOM 973 C CA . ASP A 1 124 ? -2.329 -0.293 15.539 1.00 97.69 124 ASP A CA 1
ATOM 974 C C . ASP A 1 124 ? -1.448 -0.459 14.277 1.00 97.69 124 ASP A C 1
ATOM 976 O O . ASP A 1 124 ? -0.250 -0.730 14.374 1.00 97.69 124 ASP A O 1
ATOM 980 N N . ARG A 1 125 ? -2.003 -0.277 13.065 1.00 98.00 125 ARG A N 1
ATOM 981 C CA . ARG A 1 125 ? -1.237 -0.285 11.802 1.00 98.00 125 ARG A CA 1
ATOM 982 C C . ARG A 1 125 ? -0.727 1.084 11.378 1.00 98.00 125 ARG A C 1
ATOM 984 O O . ARG A 1 125 ? 0.048 1.152 10.419 1.00 98.00 125 ARG A O 1
ATOM 991 N N . VAL A 1 126 ? -1.123 2.163 12.052 1.00 98.25 126 VAL A N 1
ATOM 992 C CA . VAL A 1 126 ? -0.561 3.490 11.782 1.00 98.25 126 VAL A CA 1
ATOM 993 C C . VAL A 1 126 ? 0.915 3.485 12.204 1.00 98.25 126 VAL A C 1
ATOM 995 O O . VAL A 1 126 ? 1.209 3.212 13.365 1.00 98.25 126 VAL A O 1
ATOM 998 N N . PRO A 1 127 ? 1.866 3.741 11.289 1.00 97.69 127 PRO A N 1
ATOM 999 C CA . PRO A 1 127 ? 3.275 3.791 11.647 1.00 97.69 127 PRO A CA 1
ATOM 1000 C C . PRO A 1 127 ? 3.577 5.057 12.457 1.00 97.69 127 PRO A C 1
ATOM 1002 O O . PRO A 1 127 ? 2.964 6.099 12.235 1.00 97.69 127 PRO A O 1
ATOM 1005 N N . GLU A 1 128 ? 4.585 5.001 13.326 1.00 97.81 128 GLU A N 1
ATOM 1006 C CA . GLU A 1 128 ? 5.089 6.192 14.029 1.00 97.81 128 GLU A CA 1
ATOM 1007 C C . GLU A 1 128 ? 5.570 7.261 13.038 1.00 97.81 128 GLU A C 1
ATOM 1009 O O . GLU A 1 128 ? 5.215 8.434 13.139 1.00 97.81 128 GLU A O 1
ATOM 1014 N N . ASN A 1 129 ? 6.324 6.823 12.024 1.00 98.12 129 ASN A N 1
ATOM 1015 C CA . ASN A 1 129 ? 6.808 7.645 10.923 1.00 98.12 129 ASN A CA 1
ATOM 1016 C C . ASN A 1 129 ? 6.220 7.149 9.600 1.00 98.12 129 ASN A C 1
ATOM 1018 O O . ASN A 1 129 ? 6.433 5.999 9.203 1.00 98.12 129 ASN A O 1
ATOM 1022 N N . GLY A 1 130 ? 5.500 8.024 8.900 1.00 97.38 130 GLY A N 1
ATOM 1023 C CA . GLY A 1 130 ? 4.869 7.714 7.622 1.00 97.38 130 GLY A CA 1
ATOM 1024 C C . GLY A 1 130 ? 5.385 8.571 6.474 1.00 97.38 130 GLY A C 1
ATOM 1025 O O . GLY A 1 130 ? 5.914 9.664 6.675 1.00 97.38 130 GLY A O 1
ATOM 1026 N N . ALA A 1 131 ? 5.209 8.083 5.248 1.00 97.12 131 ALA A N 1
ATOM 1027 C CA . ALA A 1 131 ? 5.587 8.804 4.039 1.00 97.12 131 ALA A CA 1
ATOM 1028 C C . ALA A 1 131 ? 4.815 10.132 3.920 1.00 97.12 131 ALA A C 1
ATOM 1030 O O . ALA A 1 131 ? 3.578 10.155 3.865 1.00 97.12 131 ALA A O 1
ATOM 1031 N N . LYS A 1 132 ? 5.547 11.250 3.854 1.00 96.12 132 LYS A N 1
ATOM 1032 C CA . LYS A 1 132 ? 4.985 12.605 3.798 1.00 96.12 132 LYS A CA 1
ATOM 1033 C C . LYS A 1 132 ? 4.028 12.761 2.614 1.00 96.12 132 LYS A C 1
ATOM 1035 O O . LYS A 1 132 ? 4.373 12.441 1.477 1.00 96.12 132 LYS A O 1
ATOM 1040 N N . GLY A 1 133 ? 2.831 13.287 2.880 1.00 95.19 133 GLY A N 1
ATOM 1041 C CA . GLY A 1 133 ? 1.816 13.534 1.847 1.00 95.19 133 GLY A CA 1
ATOM 1042 C C . GLY A 1 133 ? 1.261 12.263 1.194 1.00 95.19 133 GLY A C 1
ATOM 1043 O O . GLY A 1 133 ? 0.856 12.300 0.038 1.00 95.19 133 GLY A O 1
ATOM 1044 N N . SER A 1 134 ? 1.288 11.128 1.897 1.00 96.56 134 SER A N 1
ATOM 1045 C CA . SER A 1 134 ? 0.750 9.845 1.431 1.00 96.56 134 SER A CA 1
ATOM 1046 C C . SER A 1 134 ? -0.315 9.302 2.392 1.00 96.56 134 SER A C 1
ATOM 1048 O O . SER A 1 134 ? -0.525 9.856 3.472 1.00 96.56 134 SER A O 1
ATOM 1050 N N . CYS A 1 135 ? -0.967 8.194 2.017 1.00 98.12 135 CYS A N 1
ATOM 1051 C CA . CYS A 1 135 ? -1.839 7.393 2.882 1.00 98.12 135 CYS A CA 1
ATOM 1052 C C . CYS A 1 135 ? -1.285 7.220 4.309 1.00 98.12 135 CYS A C 1
ATOM 1054 O O . CYS A 1 135 ? -0.090 6.991 4.492 1.00 98.12 135 CYS A O 1
ATOM 1056 N N . ILE A 1 136 ? -2.164 7.277 5.309 1.00 98.38 136 ILE A N 1
ATOM 1057 C CA . ILE A 1 136 ? -1.825 7.169 6.732 1.00 98.38 136 ILE A CA 1
ATOM 1058 C C . ILE A 1 136 ? -1.148 5.847 7.115 1.00 98.38 136 ILE A C 1
ATOM 1060 O O . ILE A 1 136 ? -0.360 5.833 8.049 1.00 98.38 136 ILE A O 1
ATOM 1064 N N . PHE A 1 137 ? -1.378 4.763 6.369 1.00 98.38 137 PHE A N 1
ATOM 1065 C CA . PHE A 1 137 ? -0.734 3.461 6.598 1.00 98.38 137 PHE A CA 1
ATOM 1066 C C . PHE A 1 137 ? 0.567 3.264 5.808 1.00 98.38 137 PHE A C 1
ATOM 1068 O O . PHE A 1 137 ? 1.104 2.157 5.771 1.00 98.38 137 PHE A O 1
ATOM 1075 N N . HIS A 1 138 ? 1.069 4.293 5.123 1.00 97.69 138 HIS A N 1
ATOM 1076 C CA . HIS A 1 138 ? 2.306 4.200 4.353 1.00 97.69 138 HIS A CA 1
ATOM 1077 C C . HIS A 1 138 ? 3.522 4.406 5.268 1.00 97.69 138 HIS A C 1
ATOM 1079 O O . HIS A 1 138 ? 3.851 5.541 5.606 1.00 97.69 138 HIS A O 1
ATOM 1085 N N . GLY A 1 139 ? 4.186 3.314 5.658 1.00 95.94 139 GLY A N 1
ATOM 1086 C CA . GLY A 1 139 ? 5.411 3.324 6.465 1.00 95.94 139 GLY A CA 1
ATOM 1087 C C . GLY A 1 139 ? 6.695 3.230 5.632 1.00 95.94 139 GLY A C 1
ATOM 1088 O O . GLY A 1 139 ? 6.668 3.261 4.405 1.00 95.94 139 GLY A O 1
ATOM 1089 N N . GLY A 1 140 ? 7.839 3.066 6.304 1.00 93.31 140 GLY A N 1
ATOM 1090 C CA . GLY A 1 140 ? 9.161 3.053 5.655 1.00 93.31 140 GLY A CA 1
ATOM 1091 C C . GLY A 1 140 ? 9.437 1.901 4.688 1.00 93.31 140 GLY A C 1
ATOM 1092 O O . GLY A 1 140 ? 10.298 2.029 3.828 1.00 93.31 140 GLY A O 1
ATOM 1093 N N . GLN A 1 141 ? 8.697 0.797 4.802 1.00 91.25 141 GLN A N 1
ATOM 1094 C CA . GLN A 1 141 ? 8.832 -0.380 3.934 1.00 91.25 141 GLN A CA 1
ATOM 1095 C C . GLN A 1 141 ? 7.588 -0.594 3.053 1.00 91.25 141 GLN A C 1
ATOM 1097 O O . GLN A 1 141 ? 7.323 -1.699 2.591 1.00 91.25 141 GLN A O 1
ATOM 1102 N N . GLY A 1 142 ? 6.800 0.464 2.833 1.00 93.94 142 GLY A N 1
ATOM 1103 C CA . GLY A 1 142 ? 5.550 0.419 2.076 1.00 93.94 142 GLY A CA 1
ATOM 1104 C C . GLY A 1 142 ? 4.304 0.372 2.965 1.00 93.94 142 GLY A C 1
ATOM 1105 O O . GLY A 1 142 ? 4.270 0.926 4.067 1.00 93.94 142 GLY A O 1
ATOM 1106 N N . CYS A 1 143 ? 3.233 -0.237 2.459 1.00 95.50 143 CYS A N 1
ATOM 1107 C CA . CYS A 1 143 ? 1.941 -0.271 3.143 1.00 95.50 143 CYS A CA 1
ATOM 1108 C C . CYS A 1 143 ? 1.980 -1.181 4.384 1.00 95.50 143 CYS A C 1
ATOM 1110 O O . CYS A 1 143 ? 2.406 -2.328 4.298 1.00 95.50 143 CYS A O 1
ATOM 1112 N N . ARG A 1 144 ? 1.480 -0.683 5.521 1.00 96.44 144 ARG A N 1
ATOM 1113 C CA . ARG A 1 144 ? 1.377 -1.417 6.799 1.00 96.44 144 ARG A CA 1
ATOM 1114 C C . ARG A 1 144 ? 0.129 -2.302 6.920 1.00 96.44 144 ARG A C 1
ATOM 1116 O O . ARG A 1 144 ? -0.020 -3.016 7.912 1.00 96.44 144 ARG A O 1
ATOM 1123 N N . LEU A 1 145 ? -0.776 -2.234 5.944 1.00 95.44 145 LEU A N 1
ATOM 1124 C CA . LEU A 1 145 ? -1.961 -3.086 5.892 1.00 95.44 145 LEU A CA 1
ATOM 1125 C C . LEU A 1 145 ? -1.661 -4.388 5.158 1.00 95.44 145 LEU A C 1
ATOM 1127 O O . LEU A 1 145 ? -1.064 -4.376 4.071 1.00 95.44 145 LEU A O 1
ATOM 1131 N N . ASP A 1 146 ? -2.172 -5.482 5.713 1.00 91.75 146 ASP A N 1
ATOM 1132 C CA . ASP A 1 146 ? -2.213 -6.771 5.026 1.00 91.75 146 ASP A CA 1
ATOM 1133 C C . ASP A 1 146 ? -3.196 -6.710 3.847 1.00 91.75 146 ASP A C 1
ATOM 1135 O O . ASP A 1 146 ? -4.151 -5.926 3.895 1.00 91.75 146 ASP A O 1
ATOM 1139 N N . PRO A 1 147 ? -3.023 -7.526 2.791 1.00 89.25 147 PRO A N 1
ATOM 1140 C CA . PRO A 1 147 ? -3.938 -7.539 1.646 1.00 89.25 147 PRO A CA 1
ATOM 1141 C C . PRO A 1 147 ? -5.422 -7.676 2.029 1.00 89.25 147 PRO A C 1
ATOM 1143 O O . PRO A 1 147 ? -6.273 -6.994 1.461 1.00 89.25 147 PRO A O 1
ATOM 1146 N N . SER A 1 148 ? -5.735 -8.472 3.055 1.00 89.38 148 SER A N 1
ATOM 1147 C CA . SER A 1 148 ? -7.104 -8.658 3.560 1.00 89.38 148 SER A CA 1
ATOM 1148 C C . SER A 1 148 ? -7.703 -7.415 4.236 1.00 89.38 148 SER A C 1
ATOM 1150 O O . SER A 1 148 ? -8.923 -7.286 4.313 1.00 89.38 148 SER A O 1
ATOM 1152 N N . GLN A 1 149 ? -6.863 -6.491 4.711 1.00 93.81 149 GLN A N 1
ATOM 1153 C CA . GLN A 1 149 ? -7.266 -5.256 5.397 1.00 93.81 149 GLN A CA 1
ATOM 1154 C C . GLN A 1 149 ? -7.351 -4.052 4.457 1.00 93.81 149 GLN A C 1
ATOM 1156 O O . GLN A 1 149 ? -7.911 -3.014 4.822 1.00 93.81 149 GLN A O 1
ATOM 1161 N N . ARG A 1 150 ? -6.747 -4.156 3.272 1.00 94.88 150 ARG A N 1
ATOM 1162 C CA . ARG A 1 150 ? -6.761 -3.107 2.255 1.00 94.88 150 ARG A CA 1
ATOM 1163 C C . ARG A 1 150 ? -8.152 -2.986 1.638 1.00 94.88 150 ARG A C 1
ATOM 1165 O O . ARG A 1 150 ? -8.894 -3.963 1.540 1.00 94.88 150 ARG A O 1
ATOM 1172 N N . SER A 1 151 ? -8.474 -1.774 1.203 1.00 94.25 151 SER A N 1
ATOM 1173 C CA . SER A 1 151 ? -9.650 -1.497 0.380 1.00 94.25 151 SER A CA 1
ATOM 1174 C C . SER A 1 151 ? -9.531 -2.129 -1.005 1.00 94.25 151 SER A C 1
ATOM 1176 O O . SER A 1 151 ? -8.437 -2.471 -1.465 1.00 94.25 151 SER A O 1
ATOM 1178 N N . ASP A 1 152 ? -10.653 -2.219 -1.712 1.00 90.88 152 ASP A N 1
ATOM 1179 C CA . ASP A 1 152 ? -10.681 -2.789 -3.066 1.00 90.88 152 ASP A CA 1
ATOM 1180 C C . ASP A 1 152 ? -9.934 -1.914 -4.070 1.00 90.88 152 ASP A C 1
ATOM 1182 O O . ASP A 1 152 ? -9.271 -2.431 -4.969 1.00 90.88 152 ASP A O 1
ATOM 1186 N N . VAL A 1 153 ? -9.947 -0.594 -3.853 1.00 92.44 153 VAL A N 1
ATOM 1187 C CA . VAL A 1 153 ? -9.121 0.369 -4.594 1.00 92.44 153 VAL A CA 1
ATOM 1188 C C . VAL A 1 153 ? -7.640 0.018 -4.462 1.00 92.44 153 VAL A C 1
ATOM 1190 O O . VAL A 1 153 ? -6.923 -0.019 -5.459 1.00 92.44 153 VAL A O 1
ATOM 1193 N N . CYS A 1 154 ? -7.176 -0.267 -3.242 1.00 93.25 154 CYS A N 1
ATOM 1194 C CA . CYS A 1 154 ? -5.788 -0.648 -2.995 1.00 93.25 154 CYS A CA 1
ATOM 1195 C C . CYS A 1 154 ? -5.448 -2.013 -3.610 1.00 93.25 154 CYS A C 1
ATOM 1197 O O . CYS A 1 154 ? -4.389 -2.151 -4.218 1.00 93.25 154 CYS A O 1
ATOM 1199 N N . ASN A 1 155 ? -6.325 -3.007 -3.450 1.00 90.69 155 ASN A N 1
ATOM 1200 C CA . ASN A 1 155 ? -6.087 -4.372 -3.929 1.00 90.69 155 ASN A CA 1
ATOM 1201 C C . ASN A 1 155 ? -6.158 -4.504 -5.455 1.00 90.69 155 ASN A C 1
ATOM 1203 O O . ASN A 1 155 ? -5.514 -5.385 -6.013 1.00 90.69 155 ASN A O 1
ATOM 1207 N N . SER A 1 156 ? -6.887 -3.613 -6.129 1.00 89.12 156 SER A N 1
ATOM 1208 C CA . SER A 1 156 ? -7.022 -3.614 -7.593 1.00 89.12 156 SER A CA 1
ATOM 1209 C C . SER A 1 156 ? -6.032 -2.677 -8.294 1.00 89.12 156 SER A C 1
ATOM 1211 O O . SER A 1 156 ? -6.079 -2.529 -9.515 1.00 89.12 156 SER A O 1
ATOM 1213 N N . TYR A 1 157 ? -5.166 -1.985 -7.546 1.00 92.50 157 TYR A N 1
ATOM 1214 C CA . TYR A 1 157 ? -4.251 -1.009 -8.125 1.00 92.50 157 TYR A CA 1
ATOM 1215 C C . TYR A 1 157 ? -3.031 -1.679 -8.762 1.00 92.50 157 TYR A C 1
ATOM 1217 O O . TYR A 1 157 ? -2.214 -2.293 -8.076 1.00 92.50 157 TYR A O 1
ATOM 1225 N N . PHE A 1 158 ? -2.815 -1.399 -10.047 1.00 93.12 158 PHE A N 1
ATOM 1226 C CA . PHE A 1 158 ? -1.543 -1.628 -10.724 1.00 93.12 158 PHE A CA 1
ATOM 1227 C C . PHE A 1 158 ? -0.996 -0.305 -11.264 1.00 93.12 158 PHE A C 1
ATOM 1229 O O . PHE A 1 158 ? -1.721 0.501 -11.846 1.00 93.12 158 PHE A O 1
ATOM 1236 N N . CYS A 1 159 ? 0.300 -0.054 -11.061 1.00 94.88 159 CYS A N 1
ATOM 1237 C CA . CYS A 1 159 ? 0.959 1.087 -11.699 1.00 94.88 159 CYS A CA 1
ATOM 1238 C C . CYS A 1 159 ? 1.005 0.891 -13.224 1.00 94.88 159 CYS A C 1
ATOM 1240 O O . CYS A 1 159 ? 0.892 -0.237 -13.690 1.00 94.88 159 CYS A O 1
ATOM 1242 N N . GLY A 1 160 ? 1.208 1.959 -14.002 1.00 93.69 160 GLY A N 1
ATOM 1243 C CA . GLY A 1 160 ? 1.128 1.890 -15.470 1.00 93.69 160 GLY A CA 1
ATOM 1244 C C . GLY A 1 160 ? 1.972 0.772 -16.098 1.00 93.69 160 GLY A C 1
ATOM 1245 O O . GLY A 1 160 ? 1.463 0.018 -16.927 1.00 93.69 160 GLY A O 1
ATOM 1246 N N . GLY A 1 161 ? 3.220 0.603 -15.648 1.00 93.06 161 GLY A N 1
ATOM 1247 C CA . GLY A 1 161 ? 4.092 -0.476 -16.124 1.00 93.06 161 GLY A CA 1
ATOM 1248 C C . GLY A 1 161 ? 3.560 -1.867 -15.782 1.00 93.06 161 GLY A C 1
ATOM 1249 O O . GLY A 1 161 ? 3.416 -2.710 -16.664 1.00 93.06 161 GLY A O 1
ATOM 1250 N N . LEU A 1 162 ? 3.182 -2.089 -14.520 1.00 93.62 162 LEU A N 1
ATOM 1251 C CA . LEU A 1 162 ? 2.660 -3.382 -14.072 1.00 93.62 162 LEU A CA 1
ATOM 1252 C C . LEU A 1 162 ? 1.295 -3.713 -14.697 1.00 93.62 162 LEU A C 1
ATOM 1254 O O . LEU A 1 162 ? 1.066 -4.848 -15.097 1.00 93.62 162 LEU A O 1
ATOM 1258 N N . GLY A 1 163 ? 0.410 -2.726 -14.846 1.00 93.00 163 GLY A N 1
ATOM 1259 C CA . GLY A 1 163 ? -0.877 -2.896 -15.522 1.00 93.00 163 GLY A CA 1
ATOM 1260 C C . GLY A 1 163 ? -0.707 -3.264 -16.996 1.00 93.00 163 GLY A C 1
ATOM 1261 O O . GLY A 1 163 ? -1.403 -4.148 -17.494 1.00 93.00 163 GLY A O 1
ATOM 1262 N N . THR A 1 164 ? 0.267 -2.652 -17.677 1.00 92.25 164 THR A N 1
ATOM 1263 C CA . THR A 1 164 ? 0.617 -2.999 -19.063 1.00 92.25 164 THR A CA 1
ATOM 1264 C C . THR A 1 164 ? 1.130 -4.433 -19.163 1.00 92.25 164 THR A C 1
ATOM 1266 O O . THR A 1 164 ? 0.693 -5.172 -20.042 1.00 92.25 164 THR A O 1
ATOM 1269 N N . TYR A 1 165 ? 2.019 -4.843 -18.255 1.00 91.75 165 TYR A N 1
ATOM 1270 C CA . TYR A 1 165 ? 2.538 -6.211 -18.202 1.00 91.75 165 TYR A CA 1
ATOM 1271 C C . TYR A 1 165 ? 1.421 -7.244 -17.991 1.00 91.75 165 TYR A C 1
ATOM 1273 O O . TYR A 1 165 ? 1.288 -8.173 -18.783 1.00 91.75 165 TYR A O 1
ATOM 1281 N N . ILE A 1 166 ? 0.563 -7.032 -16.986 1.00 89.94 166 ILE A N 1
ATOM 1282 C CA . ILE A 1 166 ? -0.555 -7.936 -16.670 1.00 89.94 166 ILE A CA 1
ATOM 1283 C C . ILE A 1 166 ? -1.515 -8.065 -17.858 1.00 89.94 166 ILE A C 1
ATOM 1285 O O . ILE A 1 166 ? -1.918 -9.171 -18.201 1.00 89.94 166 ILE A O 1
ATOM 1289 N N . THR A 1 167 ? -1.852 -6.952 -18.513 1.00 87.75 167 THR A N 1
ATOM 1290 C CA . THR A 1 167 ? -2.818 -6.948 -19.627 1.00 87.75 167 THR A CA 1
ATOM 1291 C C . THR A 1 167 ? -2.275 -7.641 -20.877 1.00 87.75 167 THR A C 1
ATOM 1293 O O . THR A 1 167 ? -3.041 -8.218 -21.641 1.00 87.75 167 THR A O 1
ATOM 1296 N N . ARG A 1 168 ? -0.956 -7.603 -21.102 1.00 84.25 168 ARG A N 1
ATOM 1297 C CA . ARG A 1 168 ? -0.324 -8.266 -22.253 1.00 84.25 168 ARG A CA 1
ATOM 1298 C C . ARG A 1 168 ? -0.271 -9.789 -22.123 1.00 84.25 168 ARG A C 1
ATOM 1300 O O . ARG A 1 168 ? -0.123 -10.453 -23.140 1.00 84.25 168 ARG A O 1
ATOM 1307 N N . GLY A 1 169 ? -0.374 -10.334 -20.907 1.00 68.50 169 GLY A N 1
ATOM 1308 C CA . GLY A 1 169 ? -0.360 -11.783 -20.678 1.00 68.50 169 GLY A CA 1
ATOM 1309 C C . GLY A 1 169 ? 0.977 -12.469 -20.996 1.00 68.50 169 GLY A C 1
ATOM 1310 O O . GLY A 1 169 ? 1.012 -13.686 -21.150 1.00 68.50 169 GLY A O 1
ATOM 1311 N N . ASP A 1 170 ? 2.076 -11.713 -21.088 1.00 64.62 170 ASP A N 1
ATOM 1312 C CA . ASP A 1 170 ? 3.408 -12.223 -21.440 1.00 64.62 170 ASP A CA 1
ATOM 1313 C C . ASP A 1 170 ? 4.097 -12.876 -20.227 1.00 64.62 170 ASP A C 1
ATOM 1315 O O . ASP A 1 170 ? 5.084 -12.387 -19.689 1.00 64.62 170 ASP A O 1
ATOM 1319 N N . ALA A 1 171 ? 3.529 -13.988 -19.753 1.00 70.94 171 ALA A N 1
ATOM 1320 C CA . ALA A 1 171 ? 4.041 -14.761 -18.618 1.00 70.94 171 ALA A CA 1
ATOM 1321 C C . ALA A 1 171 ? 5.085 -15.820 -19.026 1.00 70.94 171 ALA A C 1
ATOM 1323 O O . ALA A 1 171 ? 5.394 -16.716 -18.243 1.00 70.94 171 ALA A O 1
ATOM 1324 N N . THR A 1 172 ? 5.582 -15.762 -20.265 1.00 74.69 172 THR A N 1
ATOM 1325 C CA . THR A 1 172 ? 6.402 -16.830 -20.867 1.00 74.69 172 THR A CA 1
ATOM 1326 C C . THR A 1 172 ? 7.891 -16.508 -20.904 1.00 74.69 172 THR A C 1
ATOM 1328 O O . THR A 1 172 ? 8.714 -17.410 -21.052 1.00 74.69 172 THR A O 1
ATOM 1331 N N . ARG A 1 173 ? 8.254 -15.235 -20.725 1.00 86.50 173 ARG A N 1
ATOM 1332 C CA . ARG A 1 173 ? 9.639 -14.764 -20.742 1.00 86.50 173 ARG A CA 1
ATOM 1333 C C . ARG A 1 173 ? 10.119 -14.439 -19.328 1.00 86.50 173 ARG A C 1
ATOM 1335 O O . ARG A 1 173 ? 9.310 -14.031 -18.493 1.00 86.50 173 ARG A O 1
ATOM 1342 N N . PRO A 1 174 ? 11.425 -14.579 -19.040 1.00 91.62 174 PRO A N 1
ATOM 1343 C CA . PRO A 1 174 ? 11.991 -14.025 -17.820 1.00 91.62 174 PRO A CA 1
ATOM 1344 C C . PRO A 1 174 ? 11.733 -12.516 -17.733 1.00 91.62 174 PRO A C 1
ATOM 1346 O O . PRO A 1 174 ? 11.705 -11.843 -18.761 1.00 91.62 174 PRO A O 1
ATOM 1349 N N . VAL A 1 175 ? 11.568 -11.973 -16.529 1.00 93.94 175 VAL A N 1
ATOM 1350 C CA . VAL A 1 175 ? 11.276 -10.548 -16.303 1.00 93.94 175 VAL A CA 1
ATOM 1351 C C . VAL A 1 175 ? 12.271 -9.959 -15.315 1.00 93.94 175 VAL A C 1
ATOM 1353 O O . VAL A 1 175 ? 12.426 -10.475 -14.210 1.00 93.94 175 VAL A O 1
ATOM 1356 N N . THR A 1 176 ? 12.889 -8.838 -15.678 1.00 95.56 176 THR A N 1
ATOM 1357 C CA . THR A 1 176 ? 13.718 -8.038 -14.767 1.00 95.56 176 THR A CA 1
ATOM 1358 C C . THR A 1 176 ? 12.995 -6.740 -14.439 1.00 95.56 176 THR A C 1
ATOM 1360 O O . THR A 1 176 ? 12.574 -6.006 -15.335 1.00 95.56 176 THR A O 1
ATOM 1363 N N . ILE A 1 177 ? 12.824 -6.451 -13.149 1.00 96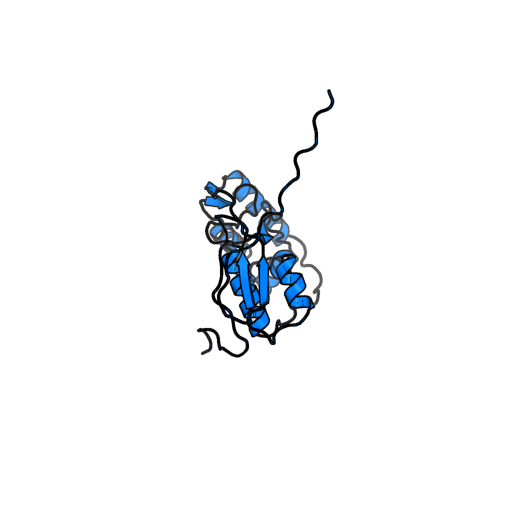.81 177 ILE A N 1
ATOM 1364 C CA . ILE A 1 177 ? 12.039 -5.308 -12.682 1.00 96.81 177 ILE A CA 1
ATOM 1365 C C . ILE A 1 177 ? 12.956 -4.140 -12.341 1.00 96.81 177 ILE A C 1
ATOM 1367 O O . ILE A 1 177 ? 13.894 -4.281 -11.560 1.00 96.81 177 ILE A O 1
ATOM 1371 N N . PHE A 1 178 ? 12.605 -2.967 -12.856 1.00 96.81 178 PHE A N 1
ATOM 1372 C CA . PHE A 1 178 ? 13.278 -1.690 -12.663 1.00 96.81 178 PHE A CA 1
ATOM 1373 C C . PHE A 1 178 ? 12.354 -0.737 -11.911 1.00 96.81 178 PHE A C 1
ATOM 1375 O O . PHE A 1 178 ? 11.392 -0.228 -12.481 1.00 96.81 178 PHE A O 1
ATOM 1382 N N . ALA A 1 179 ? 12.611 -0.502 -10.625 1.00 97.12 179 ALA A N 1
ATOM 1383 C CA . ALA A 1 179 ? 11.812 0.409 -9.812 1.00 97.12 179 ALA A CA 1
ATOM 1384 C C . ALA A 1 179 ? 12.504 1.767 -9.642 1.00 97.12 179 ALA A C 1
ATOM 1386 O O . ALA A 1 179 ? 13.538 1.873 -8.973 1.00 97.12 179 ALA A O 1
ATOM 1387 N N . GLY A 1 180 ? 11.881 2.816 -10.180 1.00 93.44 180 GLY A N 1
ATOM 1388 C CA . GLY A 1 180 ? 12.413 4.178 -10.168 1.00 93.44 180 GLY A CA 1
ATOM 1389 C C . GLY A 1 180 ? 13.400 4.441 -11.302 1.00 93.44 180 GLY A C 1
ATOM 1390 O O . GLY A 1 180 ? 13.462 3.697 -12.274 1.00 93.44 180 GLY A O 1
ATOM 1391 N N . GLU A 1 181 ? 14.159 5.527 -11.178 1.00 87.69 181 GLU A N 1
ATOM 1392 C CA . GLU A 1 181 ? 15.067 6.013 -12.219 1.00 87.69 181 GLU A CA 1
ATOM 1393 C C . GLU A 1 181 ? 16.360 6.576 -11.606 1.00 87.69 181 GLU A C 1
ATOM 1395 O O . GLU A 1 181 ? 16.416 6.942 -10.423 1.00 87.69 181 GLU A O 1
ATOM 1400 N N . GLY A 1 182 ? 17.411 6.659 -12.426 1.00 88.75 182 GLY A N 1
ATOM 1401 C CA . GLY A 1 182 ? 18.680 7.295 -12.071 1.00 88.75 182 GLY A CA 1
ATOM 1402 C C . GLY A 1 182 ? 19.378 6.656 -10.856 1.00 88.75 182 GLY A C 1
ATOM 1403 O O . GLY A 1 182 ? 19.348 5.435 -10.702 1.00 88.75 182 GLY A O 1
ATOM 1404 N N . PRO A 1 183 ? 20.006 7.445 -9.960 1.00 85.12 183 PRO A N 1
ATOM 1405 C CA . PRO A 1 183 ? 20.807 6.918 -8.846 1.00 85.12 183 PRO A CA 1
ATOM 1406 C C . PRO A 1 183 ? 19.976 6.201 -7.771 1.00 85.12 183 PRO A C 1
ATOM 1408 O O . PRO A 1 183 ? 20.527 5.589 -6.861 1.00 85.12 183 PRO A O 1
ATOM 1411 N N . LYS A 1 184 ? 18.643 6.292 -7.847 1.00 86.44 184 LYS A N 1
ATOM 1412 C CA . LYS A 1 184 ? 17.704 5.603 -6.956 1.00 86.44 184 LYS A CA 1
ATOM 1413 C C . LYS A 1 184 ? 17.043 4.406 -7.641 1.00 86.44 184 LYS A C 1
ATOM 1415 O O . LYS A 1 184 ? 16.074 3.867 -7.112 1.00 86.44 184 LYS A O 1
ATOM 1420 N N . LEU A 1 185 ? 17.543 3.961 -8.786 1.00 93.88 185 LEU A N 1
ATOM 1421 C CA . LEU A 1 185 ? 17.042 2.750 -9.417 1.00 93.88 185 LEU A CA 1
ATOM 1422 C C . LEU A 1 185 ? 17.235 1.544 -8.484 1.00 93.88 185 LEU A C 1
ATOM 1424 O O . LEU A 1 185 ? 18.308 1.343 -7.917 1.00 93.88 185 LEU A O 1
ATOM 1428 N N . ARG A 1 186 ? 16.182 0.745 -8.312 1.00 94.94 186 ARG A N 1
ATOM 1429 C CA . ARG A 1 186 ? 16.262 -0.589 -7.705 1.00 94.94 186 ARG A CA 1
ATOM 1430 C C . ARG A 1 186 ? 15.958 -1.624 -8.770 1.00 94.94 186 ARG A C 1
ATOM 1432 O O . ARG A 1 186 ? 15.080 -1.397 -9.600 1.00 94.94 186 ARG A O 1
ATOM 1439 N N . VAL A 1 187 ? 16.653 -2.751 -8.712 1.00 95.94 187 VAL A N 1
ATOM 1440 C CA . VAL A 1 187 ? 16.571 -3.793 -9.734 1.00 95.94 187 VAL A CA 1
ATOM 1441 C C . VAL A 1 187 ? 16.327 -5.139 -9.063 1.00 95.94 187 VAL A C 1
ATOM 1443 O O . VAL A 1 187 ? 16.966 -5.435 -8.053 1.00 95.94 187 VAL A O 1
ATOM 1446 N N . SER A 1 188 ? 15.391 -5.934 -9.581 1.00 95.50 188 SER A N 1
ATOM 1447 C CA . SER A 1 188 ? 15.255 -7.336 -9.170 1.00 95.50 188 SER A CA 1
ATOM 1448 C C . SER A 1 188 ? 16.279 -8.212 -9.897 1.00 95.50 188 SER A C 1
ATOM 1450 O O . SER A 1 188 ? 16.684 -7.880 -11.008 1.00 95.50 188 SER A O 1
ATOM 1452 N N . PRO A 1 189 ? 16.624 -9.391 -9.365 1.00 93.75 189 PRO A N 1
ATOM 1453 C 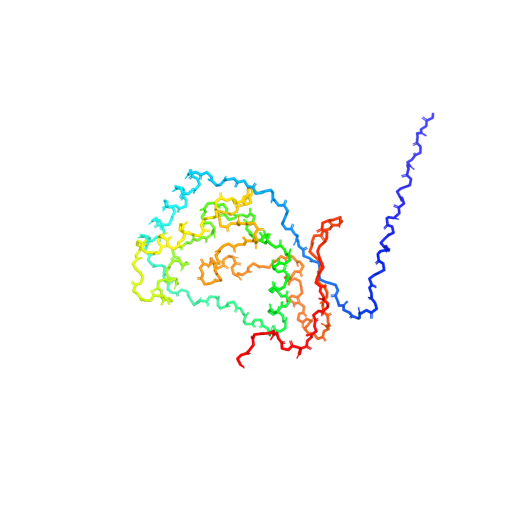CA . PRO A 1 189 ? 17.086 -10.483 -10.216 1.00 93.75 189 PRO A CA 1
ATOM 1454 C C . PRO A 1 189 ? 16.057 -10.786 -11.320 1.00 93.75 189 PRO A C 1
ATOM 1456 O O . PRO A 1 189 ? 14.869 -10.472 -11.165 1.00 93.75 189 PRO A O 1
ATOM 1459 N N . ALA A 1 190 ? 16.490 -11.422 -12.409 1.00 93.12 190 ALA A N 1
ATOM 1460 C CA . ALA A 1 190 ? 15.569 -11.906 -13.429 1.00 93.12 190 ALA A CA 1
ATOM 1461 C C . ALA A 1 190 ? 14.673 -13.011 -12.852 1.00 93.12 190 ALA A C 1
ATOM 1463 O O . ALA A 1 190 ? 15.145 -14.046 -12.379 1.00 93.12 190 ALA A O 1
ATOM 1464 N N . LEU A 1 191 ? 13.366 -12.780 -12.886 1.00 92.31 191 LEU A N 1
ATOM 1465 C CA . LEU A 1 191 ? 12.351 -13.731 -12.454 1.00 92.31 191 LEU A CA 1
ATOM 1466 C C . LEU A 1 191 ? 12.015 -14.642 -13.628 1.00 92.31 191 LEU A C 1
ATOM 1468 O O . LEU A 1 191 ? 11.720 -14.142 -14.710 1.00 92.31 191 LEU A O 1
ATOM 1472 N N . ARG A 1 192 ? 12.041 -15.963 -13.438 1.00 90.69 192 ARG A N 1
ATOM 1473 C CA . ARG A 1 192 ? 11.796 -16.935 -14.514 1.00 90.69 192 ARG A CA 1
ATOM 1474 C C . ARG A 1 192 ? 10.444 -17.636 -14.329 1.00 90.69 192 ARG A C 1
ATOM 1476 O O . ARG A 1 192 ? 10.112 -18.011 -13.203 1.00 90.69 192 ARG A O 1
ATOM 1483 N N . PRO A 1 193 ? 9.668 -17.856 -15.403 1.00 85.69 193 PRO A N 1
ATOM 1484 C CA . PRO A 1 193 ? 8.485 -18.708 -15.335 1.00 85.69 193 PRO A CA 1
ATOM 1485 C C . PRO A 1 193 ? 8.861 -20.123 -14.865 1.00 85.69 193 PRO A C 1
ATOM 1487 O O . PRO A 1 193 ? 9.880 -20.668 -15.282 1.00 85.69 193 PRO A O 1
ATOM 1490 N N . GLY A 1 194 ? 8.053 -20.727 -13.991 1.00 75.44 194 GLY A N 1
ATOM 1491 C CA . GLY A 1 194 ? 8.236 -22.119 -13.548 1.00 75.44 194 GLY A CA 1
ATOM 1492 C C . GLY A 1 194 ? 9.199 -22.344 -12.373 1.00 75.44 194 GLY A C 1
ATOM 1493 O O . GLY A 1 194 ? 9.223 -23.447 -11.827 1.00 75.44 194 GLY A O 1
ATOM 1494 N N . THR A 1 195 ? 9.939 -21.333 -11.903 1.00 57.84 195 THR A N 1
ATOM 1495 C CA . THR A 1 195 ? 10.650 -21.439 -10.618 1.00 57.84 195 THR A CA 1
ATOM 1496 C C . THR A 1 195 ? 9.648 -21.240 -9.480 1.00 57.84 195 THR A C 1
ATOM 1498 O O . THR A 1 195 ? 9.132 -20.134 -9.309 1.00 57.84 195 THR A O 1
ATOM 1501 N N . ARG A 1 196 ? 9.338 -22.295 -8.710 1.00 49.09 196 ARG A N 1
ATOM 1502 C CA . ARG A 1 196 ? 8.523 -22.170 -7.486 1.00 49.09 196 ARG A CA 1
ATOM 1503 C C . ARG A 1 196 ? 9.180 -21.136 -6.565 1.00 49.09 196 ARG A C 1
ATOM 1505 O O . ARG A 1 196 ? 10.374 -21.233 -6.292 1.00 49.09 196 ARG A O 1
ATOM 1512 N N . GLY A 1 197 ? 8.414 -20.149 -6.101 1.00 45.97 197 GLY A N 1
ATOM 1513 C CA . GLY A 1 197 ? 8.881 -19.230 -5.062 1.00 45.97 197 GLY A CA 1
ATOM 1514 C C . GLY A 1 197 ? 9.208 -19.989 -3.764 1.00 45.97 197 GLY A C 1
ATOM 1515 O O . GLY A 1 197 ? 8.683 -21.083 -3.560 1.00 45.97 197 GLY A O 1
ATOM 1516 N N . PRO A 1 198 ? 10.032 -19.429 -2.859 1.00 41.50 198 PRO A N 1
ATOM 1517 C CA . PRO A 1 198 ? 10.530 -20.119 -1.658 1.00 41.50 198 PRO A CA 1
ATOM 1518 C C . PRO A 1 198 ? 9.465 -20.446 -0.589 1.00 41.50 198 PRO A C 1
ATOM 1520 O O . PRO A 1 198 ? 9.811 -20.853 0.515 1.00 41.50 198 PRO A O 1
ATOM 1523 N N . HIS A 1 199 ? 8.176 -20.298 -0.892 1.00 42.72 199 HIS A N 1
ATOM 1524 C CA . HIS A 1 199 ? 7.076 -20.627 0.008 1.00 42.72 199 HIS A CA 1
ATOM 1525 C C . HIS A 1 199 ? 5.960 -21.351 -0.753 1.00 42.72 199 HIS A C 1
ATOM 1527 O O . HIS A 1 199 ? 4.962 -20.752 -1.145 1.00 42.72 199 HIS A O 1
ATOM 1533 N N . ALA A 1 200 ? 6.140 -22.653 -0.946 1.00 29.89 200 ALA A N 1
ATOM 1534 C CA . ALA A 1 200 ? 5.051 -23.615 -1.076 1.00 29.89 200 ALA A CA 1
ATOM 1535 C C . ALA A 1 200 ? 5.284 -24.691 0.006 1.00 29.89 200 ALA A C 1
ATOM 1537 O O . ALA A 1 200 ? 6.456 -24.976 0.273 1.00 29.89 200 ALA A O 1
ATOM 1538 N N . PRO A 1 201 ? 4.230 -25.197 0.676 1.00 39.84 201 PRO A N 1
ATOM 1539 C CA . PRO A 1 201 ? 4.359 -26.214 1.721 1.00 39.84 201 PRO A CA 1
ATOM 1540 C C . PRO A 1 201 ? 5.021 -27.501 1.216 1.00 39.84 201 PRO A C 1
ATOM 1542 O O . PRO A 1 201 ? 4.882 -27.811 0.008 1.00 39.84 201 PRO A O 1
#